Protein AF-X0SUV2-F1 (afdb_monomer_lite)

Foldseek 3Di:
DDQEEEEAWDAAQDDQQPDGHHPTDYDDLPDHQYEYHNAQAWDDSHPSYTYQHDQDDPDQRHDPWHWDWDWDDDPSDTDTDTHTPPDAEEHEDEDELVCLVVDDDDPDPHQYEYEYEEAPVSVVVLCPDPSVVVCVVVPHHYHYDYDDPPPPPDPPPPPPCPPVNVVVVVQVPDPDPVSVVVVVVVPPD

Organism: NCBI:txid412755

InterPro domains:
  IPR029052 Metallo-dependent phosphatase-like [G3DSA:3.60.21.10] (1-87)
  IPR029052 Metallo-dependent phosphatase-like [SSF56300] (30-103)

Sequence (189 aa):
ESDIIFAHQEFKGCKMGAIISEDGDEWDIDDPFIISGHIHSKQSPQNNIMYPGSSMQVAYGESNENIILIVDYNDGEIELTEQILNIPRKRIVYIDTDSFDQYEPPTTEDEIKITIKGKYTDFKAIKKTSKYKKLVKLGFKISYKHEKLDITTDKKKAEVKDFTNVLESLVKSSSDEFLNKAYDKLLNK

Secondary structure (DSSP, 8-state):
--SEEEE--PBTT-EETTEE-SSSBP--TTSPEEEE-S--S-EEEETTEEE---SS--STTS-S--EEEEEEEETTEEEEEEEE-----EEEEEEEGGGTTT-----SSSEEEEEEEE-HHHHHHHTTSHHHHHHHHTT-EEEEEEPPP---S---------HHHHHHHHHHT---HHHHHHHHHHH--

Structure (mmCIF, N/CA/C/O backbone):
data_AF-X0SUV2-F1
#
_entry.id   AF-X0SUV2-F1
#
loop_
_atom_site.group_PDB
_atom_site.id
_atom_site.type_symbol
_atom_site.label_atom_id
_atom_site.label_alt_id
_atom_site.label_comp_id
_atom_site.label_asym_id
_atom_site.label_entity_id
_atom_site.label_seq_id
_atom_site.pdbx_PDB_ins_code
_atom_site.Cartn_x
_atom_site.Cartn_y
_atom_site.Cartn_z
_atom_site.occupancy
_atom_site.B_iso_or_equiv
_atom_site.auth_seq_id
_atom_site.auth_comp_id
_atom_site.auth_asym_id
_atom_site.auth_atom_id
_atom_site.pdbx_PDB_model_num
ATOM 1 N N . GLU A 1 1 ? 16.289 -6.982 -30.255 1.00 79.56 1 GLU A N 1
ATOM 2 C CA . GLU A 1 1 ? 16.012 -7.194 -28.822 1.00 79.56 1 GLU A CA 1
ATOM 3 C C . GLU A 1 1 ? 15.232 -5.992 -28.310 1.00 79.56 1 GLU A C 1
ATOM 5 O O . GLU A 1 1 ? 15.110 -5.021 -29.054 1.00 79.56 1 GLU A O 1
ATOM 10 N N . SER A 1 2 ? 14.622 -6.090 -27.134 1.00 86.88 2 SER A N 1
ATOM 11 C CA . SER A 1 2 ? 13.892 -4.985 -26.506 1.00 86.88 2 SER A CA 1
ATOM 12 C C . SER A 1 2 ? 14.694 -4.491 -25.311 1.00 86.88 2 SER A C 1
ATOM 14 O O . SER A 1 2 ? 15.161 -5.322 -24.543 1.00 86.88 2 SER A O 1
ATOM 16 N N . ASP A 1 3 ? 14.814 -3.176 -25.136 1.00 89.75 3 ASP A N 1
ATOM 17 C CA . ASP A 1 3 ? 15.555 -2.600 -24.002 1.00 89.75 3 ASP A CA 1
ATOM 18 C C . ASP A 1 3 ? 14.663 -2.413 -22.762 1.00 89.75 3 ASP A C 1
ATOM 20 O O . ASP A 1 3 ? 15.117 -2.553 -21.628 1.00 89.75 3 ASP A O 1
ATOM 24 N N . ILE A 1 4 ? 13.370 -2.134 -22.983 1.00 94.38 4 ILE A N 1
ATOM 25 C CA . ILE A 1 4 ? 12.345 -1.986 -21.940 1.00 94.38 4 ILE A CA 1
ATOM 26 C C . ILE A 1 4 ? 11.072 -2.721 -22.351 1.00 94.38 4 ILE A C 1
ATOM 28 O O . ILE A 1 4 ? 10.650 -2.661 -23.509 1.00 94.38 4 ILE A O 1
ATOM 32 N N . ILE A 1 5 ? 10.414 -3.349 -21.379 1.00 96.38 5 ILE A N 1
ATOM 33 C CA . ILE A 1 5 ? 9.090 -3.950 -21.523 1.00 96.38 5 ILE A CA 1
ATOM 34 C C . ILE A 1 5 ? 8.092 -3.231 -20.612 1.00 96.38 5 ILE A C 1
ATOM 36 O O . ILE A 1 5 ? 8.371 -2.943 -19.451 1.00 96.38 5 ILE A O 1
ATOM 40 N N . PHE A 1 6 ? 6.896 -2.968 -21.138 1.00 97.50 6 PHE A N 1
ATOM 41 C CA . PHE A 1 6 ? 5.759 -2.490 -20.355 1.00 97.50 6 PHE A CA 1
ATOM 42 C C . PHE A 1 6 ? 4.735 -3.609 -20.225 1.00 97.50 6 PHE A C 1
ATOM 44 O O . PHE A 1 6 ? 4.310 -4.184 -21.228 1.00 97.50 6 PHE A O 1
ATOM 51 N N . ALA A 1 7 ? 4.331 -3.909 -18.995 1.00 97.44 7 ALA A N 1
ATOM 52 C CA . ALA A 1 7 ? 3.445 -5.028 -18.705 1.00 97.44 7 ALA A CA 1
ATOM 53 C C . ALA A 1 7 ? 2.369 -4.672 -17.675 1.00 97.44 7 ALA A C 1
ATOM 55 O O . ALA A 1 7 ? 2.338 -3.589 -17.091 1.00 97.44 7 ALA A O 1
ATOM 56 N N . HIS A 1 8 ? 1.455 -5.609 -17.460 1.00 97.75 8 HIS A N 1
ATOM 57 C CA . HIS A 1 8 ? 0.474 -5.558 -16.385 1.00 97.75 8 HIS A CA 1
ATOM 58 C C . HIS A 1 8 ? 0.359 -6.962 -15.800 1.00 97.75 8 HIS A C 1
ATOM 60 O O . HIS A 1 8 ? -0.577 -7.687 -16.118 1.00 97.75 8 HIS A O 1
ATOM 66 N N . GLN A 1 9 ? 1.365 -7.358 -15.025 1.00 96.88 9 GLN A N 1
ATOM 67 C CA . GLN A 1 9 ? 1.469 -8.699 -14.450 1.00 96.88 9 GLN A CA 1
ATOM 68 C C . GLN A 1 9 ? 1.912 -8.654 -12.994 1.00 96.88 9 GLN A C 1
ATOM 70 O O . GLN A 1 9 ? 2.514 -7.675 -12.550 1.00 96.88 9 GLN A O 1
ATOM 75 N N . GLU A 1 10 ? 1.598 -9.730 -12.280 1.00 97.50 10 GLU A N 1
ATOM 76 C CA . GLU A 1 10 ? 2.131 -10.047 -10.961 1.00 97.50 10 GLU A CA 1
ATOM 77 C C . GLU A 1 10 ? 3.447 -10.817 -11.126 1.00 97.50 10 GLU A C 1
ATOM 79 O O . GLU A 1 10 ? 3.457 -11.923 -11.652 1.00 97.50 10 GLU A O 1
ATOM 84 N N . PHE A 1 11 ? 4.550 -10.244 -10.649 1.00 98.06 11 PHE A N 1
ATOM 85 C CA . PHE A 1 11 ? 5.862 -10.900 -10.620 1.00 98.06 11 PHE A CA 1
ATOM 86 C C . PHE A 1 11 ? 6.134 -11.493 -9.241 1.00 98.06 11 PHE A C 1
ATOM 88 O O . PHE A 1 11 ? 5.790 -10.892 -8.212 1.00 98.06 11 PHE A O 1
ATOM 95 N N . LYS A 1 12 ? 6.804 -12.645 -9.216 1.00 97.88 12 LYS A N 1
ATOM 96 C CA . LYS A 1 12 ? 7.210 -13.316 -7.980 1.00 97.88 12 LYS A CA 1
ATOM 97 C C . LYS A 1 12 ? 7.999 -12.373 -7.069 1.00 97.88 12 LYS A C 1
ATOM 99 O O . LYS A 1 12 ? 8.820 -11.574 -7.514 1.00 97.88 12 LYS A O 1
ATOM 104 N N . GLY A 1 13 ? 7.735 -12.439 -5.768 1.00 96.62 13 GLY A N 1
ATOM 105 C CA . GLY A 1 13 ? 8.372 -11.591 -4.759 1.00 96.62 13 GLY A CA 1
ATOM 106 C C . GLY A 1 13 ? 7.771 -10.187 -4.622 1.00 96.62 13 GLY A C 1
ATOM 107 O O . GLY A 1 13 ? 8.130 -9.469 -3.684 1.00 96.62 13 GLY A O 1
ATOM 108 N N . CYS A 1 14 ? 6.833 -9.781 -5.488 1.00 96.50 14 CYS A N 1
ATOM 109 C CA . CYS A 1 14 ? 6.123 -8.515 -5.309 1.00 96.50 14 CYS A CA 1
ATOM 110 C C . CYS A 1 14 ? 5.228 -8.541 -4.053 1.00 96.50 14 CYS A C 1
ATOM 112 O O . CYS A 1 14 ? 4.698 -9.574 -3.645 1.00 96.50 14 CYS A O 1
ATOM 114 N N . LYS A 1 15 ? 5.064 -7.390 -3.398 1.00 94.12 15 LYS A N 1
ATOM 115 C CA . LYS A 1 15 ? 4.220 -7.214 -2.211 1.00 94.12 15 LYS A CA 1
ATOM 116 C C . LYS A 1 15 ? 2.828 -6.740 -2.607 1.00 94.12 15 LYS A C 1
ATOM 118 O O . LYS A 1 15 ? 2.662 -5.619 -3.091 1.00 94.12 15 LYS A O 1
ATOM 123 N N . MET A 1 16 ? 1.822 -7.541 -2.273 1.00 90.06 16 MET A N 1
ATOM 124 C CA . MET A 1 16 ? 0.396 -7.244 -2.422 1.00 90.06 16 MET A CA 1
ATOM 125 C C . MET A 1 16 ? -0.212 -6.894 -1.059 1.00 90.06 16 MET A C 1
ATOM 127 O O . MET A 1 16 ? -0.999 -7.632 -0.464 1.00 90.06 16 MET A O 1
ATOM 131 N N . GLY A 1 17 ? 0.222 -5.763 -0.502 1.00 85.12 17 GLY A N 1
ATOM 132 C CA . GLY A 1 17 ? -0.112 -5.380 0.869 1.00 85.12 17 GLY A CA 1
ATOM 133 C C . GLY A 1 17 ? 0.706 -6.175 1.888 1.00 85.12 17 GLY A C 1
ATOM 134 O O . GLY A 1 17 ? 1.913 -5.978 1.992 1.00 85.12 17 GLY A O 1
ATOM 135 N N . ALA A 1 18 ? 0.054 -7.041 2.670 1.00 84.62 18 ALA A N 1
ATOM 136 C CA . ALA A 1 18 ? 0.713 -7.841 3.713 1.00 84.62 18 ALA A CA 1
ATOM 137 C C . ALA A 1 18 ? 1.252 -9.196 3.216 1.00 84.62 18 ALA A C 1
ATOM 139 O O . ALA A 1 18 ? 1.895 -9.907 3.986 1.00 84.62 18 ALA A O 1
ATOM 140 N N . ILE A 1 19 ? 0.961 -9.557 1.966 1.00 90.88 19 ILE A N 1
ATOM 141 C CA . ILE A 1 19 ? 1.332 -10.833 1.347 1.00 90.88 19 ILE A CA 1
ATOM 142 C C . ILE A 1 19 ? 2.450 -10.576 0.335 1.00 90.88 19 ILE A C 1
ATOM 144 O O . ILE A 1 19 ? 2.441 -9.553 -0.353 1.00 90.88 19 ILE A O 1
ATOM 148 N N . ILE A 1 20 ? 3.408 -11.496 0.266 1.00 95.62 20 ILE A N 1
ATOM 149 C CA . ILE A 1 20 ? 4.426 -11.549 -0.786 1.00 95.62 20 ILE A CA 1
ATOM 150 C C . ILE A 1 20 ? 3.958 -12.586 -1.807 1.00 95.62 20 ILE A C 1
ATOM 152 O O . ILE A 1 20 ? 3.521 -13.663 -1.412 1.00 95.62 20 ILE A O 1
ATOM 156 N N . SER A 1 21 ? 4.014 -12.244 -3.091 1.00 96.56 21 SER A N 1
ATOM 157 C CA . SER A 1 21 ? 3.696 -13.159 -4.185 1.00 96.56 21 SER A CA 1
ATOM 158 C C . SER A 1 21 ? 4.709 -14.304 -4.233 1.00 96.56 21 SER A C 1
ATOM 160 O O . SER A 1 21 ? 5.906 -14.063 -4.402 1.00 96.56 21 SER A O 1
ATOM 162 N N . GLU A 1 22 ? 4.237 -15.540 -4.082 1.00 96.88 22 GLU A N 1
ATOM 163 C CA . GLU A 1 22 ? 5.047 -16.756 -4.257 1.00 96.88 22 GLU A CA 1
ATOM 164 C C . GLU A 1 22 ? 4.825 -17.408 -5.631 1.00 96.88 22 GLU A C 1
ATOM 166 O O . GLU A 1 22 ? 5.716 -18.105 -6.117 1.00 96.88 22 GLU A O 1
ATOM 171 N N . ASP A 1 23 ? 3.681 -17.117 -6.261 1.00 96.12 23 ASP A N 1
ATOM 172 C CA . ASP A 1 23 ? 3.186 -17.760 -7.486 1.00 96.12 23 ASP A CA 1
ATOM 173 C C . ASP A 1 23 ? 3.210 -16.841 -8.724 1.00 96.12 23 ASP A C 1
ATOM 175 O O . ASP A 1 23 ? 2.762 -17.250 -9.794 1.00 96.12 23 ASP A O 1
ATOM 179 N N . GLY A 1 24 ? 3.684 -15.596 -8.587 1.00 96.12 24 GLY A N 1
ATOM 180 C CA . GLY A 1 24 ? 3.796 -14.655 -9.704 1.00 96.12 24 GLY A CA 1
ATOM 181 C C . GLY A 1 24 ? 4.795 -15.110 -10.770 1.00 96.12 24 GLY A C 1
ATOM 182 O O . GLY A 1 24 ? 5.615 -16.002 -10.535 1.00 96.12 24 GLY A O 1
ATOM 183 N N . ASP A 1 25 ? 4.755 -14.454 -11.929 1.00 97.31 25 ASP A N 1
ATOM 184 C CA . ASP A 1 25 ? 5.645 -14.759 -13.048 1.00 97.31 25 ASP A CA 1
ATOM 185 C C . ASP A 1 25 ? 7.117 -14.643 -12.610 1.00 97.31 25 ASP A C 1
ATOM 187 O O . ASP A 1 25 ? 7.507 -13.718 -11.883 1.00 97.31 25 ASP A O 1
ATOM 191 N N . GLU A 1 26 ? 7.940 -15.600 -13.039 1.00 97.31 26 GLU A N 1
ATOM 192 C CA . GLU A 1 26 ? 9.393 -15.541 -12.880 1.00 97.31 26 GLU A CA 1
ATOM 193 C C . GLU A 1 26 ? 9.994 -14.732 -14.035 1.00 97.31 26 GLU A C 1
ATOM 195 O O . GLU A 1 26 ? 9.569 -14.862 -15.183 1.00 97.31 26 GLU A O 1
ATOM 200 N N . TRP A 1 27 ? 10.972 -13.884 -13.724 1.00 97.12 27 TRP A N 1
ATOM 201 C CA . TRP A 1 27 ? 11.633 -13.011 -14.690 1.00 97.12 27 TRP A CA 1
ATOM 202 C C . TRP A 1 27 ? 13.136 -13.061 -14.450 1.00 97.12 27 TRP A C 1
ATOM 204 O O . TRP A 1 27 ? 13.574 -12.854 -13.311 1.00 97.12 27 TRP A O 1
ATOM 214 N N . ASP A 1 28 ? 13.923 -13.364 -15.482 1.00 96.88 28 ASP A N 1
ATOM 215 C CA . ASP A 1 28 ? 15.372 -13.457 -15.323 1.00 96.88 28 ASP A CA 1
ATOM 216 C C . ASP A 1 28 ? 15.947 -12.068 -15.005 1.00 96.88 28 ASP A C 1
ATOM 218 O O . ASP A 1 28 ? 15.413 -11.046 -15.430 1.00 96.88 28 ASP A O 1
ATOM 222 N N . ILE A 1 29 ? 17.019 -12.000 -14.217 1.00 96.19 29 ILE A N 1
ATOM 223 C CA . ILE A 1 29 ? 17.706 -10.737 -13.916 1.00 96.19 29 ILE A CA 1
ATOM 224 C C . ILE A 1 29 ? 18.416 -10.172 -15.151 1.00 96.19 29 ILE A C 1
ATOM 226 O O . ILE A 1 29 ? 18.587 -8.956 -15.244 1.00 96.19 29 ILE A O 1
ATOM 230 N N . ASP A 1 30 ? 18.796 -11.053 -16.079 1.00 95.69 30 ASP A N 1
ATOM 231 C CA . ASP A 1 30 ? 19.476 -10.717 -17.329 1.00 95.69 30 ASP A CA 1
ATOM 232 C C . ASP A 1 30 ? 18.483 -10.395 -18.467 1.00 95.69 30 ASP A C 1
ATOM 234 O O . ASP A 1 30 ? 18.892 -9.927 -19.532 1.00 95.69 30 ASP A O 1
ATOM 238 N N . ASP A 1 31 ? 17.179 -10.604 -18.243 1.00 95.56 31 ASP A N 1
ATOM 239 C CA . ASP A 1 31 ? 16.122 -10.190 -19.168 1.00 95.56 31 ASP A CA 1
ATOM 240 C C . ASP A 1 31 ? 15.938 -8.656 -19.171 1.00 95.56 31 ASP A C 1
ATOM 242 O O . ASP A 1 31 ? 16.306 -7.969 -18.206 1.00 95.56 31 ASP A O 1
ATOM 246 N N . PRO A 1 32 ? 15.318 -8.088 -20.229 1.00 95.06 32 PRO A N 1
ATOM 247 C CA . PRO A 1 32 ? 15.086 -6.651 -20.335 1.00 95.06 32 PRO A CA 1
ATOM 248 C C . PRO A 1 32 ? 14.386 -6.044 -19.117 1.00 95.06 32 PRO A C 1
ATOM 250 O O . PRO A 1 32 ? 13.564 -6.686 -18.455 1.00 95.06 32 PRO A O 1
ATOM 253 N N . PHE A 1 33 ? 14.664 -4.763 -18.864 1.00 96.12 33 PHE A N 1
ATOM 254 C CA . PHE A 1 33 ? 14.032 -4.022 -17.778 1.00 96.12 33 PHE A CA 1
ATOM 255 C C . PHE A 1 33 ? 12.516 -3.946 -17.985 1.00 96.12 33 PHE A C 1
ATOM 257 O O . PHE A 1 33 ? 12.050 -3.581 -19.066 1.00 96.12 33 PHE A O 1
ATOM 264 N N . ILE A 1 34 ? 11.733 -4.253 -16.952 1.00 97.62 34 ILE A N 1
ATOM 265 C CA . ILE A 1 34 ? 10.274 -4.273 -17.036 1.00 97.62 34 ILE A CA 1
ATOM 266 C C . ILE A 1 34 ? 9.632 -3.258 -16.095 1.00 97.62 34 ILE A C 1
ATOM 268 O O . ILE A 1 34 ? 9.916 -3.190 -14.898 1.00 97.62 34 ILE A O 1
ATOM 272 N N . ILE A 1 35 ? 8.710 -2.477 -16.652 1.00 98.12 35 ILE A N 1
ATOM 273 C CA . ILE A 1 35 ? 7.842 -1.564 -15.914 1.00 98.12 35 ILE A CA 1
ATOM 274 C C . ILE A 1 35 ? 6.434 -2.155 -15.946 1.00 98.12 35 ILE A C 1
ATOM 276 O O . ILE A 1 35 ? 5.793 -2.202 -16.998 1.00 98.12 35 ILE A O 1
ATOM 280 N N . SER A 1 36 ? 5.951 -2.632 -14.799 1.00 98.19 36 SER A N 1
ATOM 281 C CA . SER A 1 36 ? 4.679 -3.356 -14.705 1.00 98.19 36 SER A CA 1
ATOM 282 C C . SER A 1 36 ? 3.610 -2.587 -13.925 1.00 98.19 36 SER A C 1
ATOM 284 O O . SER A 1 36 ? 3.895 -1.885 -12.955 1.00 98.19 36 SER A O 1
ATOM 286 N N . GLY A 1 37 ? 2.359 -2.723 -14.368 1.00 95.44 37 GLY A N 1
ATOM 287 C CA . GLY A 1 37 ? 1.145 -2.313 -13.656 1.00 95.44 37 GLY A CA 1
ATOM 288 C C . GLY A 1 37 ? 0.678 -3.362 -12.639 1.00 95.44 37 GLY A C 1
ATOM 289 O O . GLY A 1 37 ? 1.489 -4.073 -12.076 1.00 95.44 37 GLY A O 1
ATOM 290 N N . HIS A 1 38 ? -0.630 -3.485 -12.396 1.00 94.50 38 HIS A N 1
ATOM 291 C CA . HIS A 1 38 ? -1.256 -4.434 -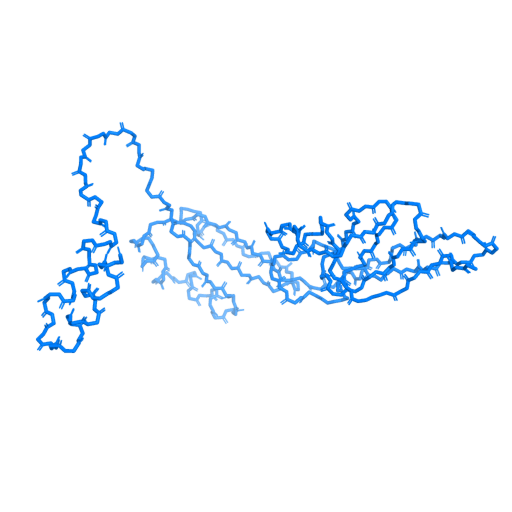11.451 1.00 94.50 38 HIS A CA 1
ATOM 292 C C . HIS A 1 38 ? -1.057 -4.130 -9.955 1.00 94.50 38 HIS A C 1
ATOM 294 O O . HIS A 1 38 ? -2.019 -4.117 -9.187 1.00 94.50 38 HIS A O 1
ATOM 300 N N . ILE A 1 39 ? 0.168 -3.826 -9.532 1.00 93.94 39 ILE A N 1
ATOM 301 C CA . ILE A 1 39 ? 0.501 -3.612 -8.124 1.00 93.94 39 ILE A CA 1
ATOM 302 C C . ILE A 1 39 ? 0.403 -2.130 -7.758 1.00 93.94 39 ILE A C 1
ATOM 304 O O . ILE A 1 39 ? 1.013 -1.271 -8.387 1.00 93.94 39 ILE A O 1
ATOM 308 N N . HIS A 1 40 ? -0.373 -1.813 -6.719 1.00 92.31 40 HIS A N 1
ATOM 309 C CA . HIS A 1 40 ? -0.723 -0.425 -6.383 1.00 92.31 40 HIS A CA 1
ATOM 310 C C . HIS A 1 40 ? 0.309 0.309 -5.518 1.00 92.31 40 HIS A C 1
ATOM 312 O O . HIS A 1 40 ? 0.267 1.536 -5.430 1.00 92.31 40 HIS A O 1
ATOM 318 N N . SER A 1 41 ? 1.236 -0.417 -4.895 1.00 91.75 41 SER A N 1
ATOM 319 C CA . SER A 1 41 ? 2.333 0.162 -4.116 1.00 91.75 41 SER A CA 1
ATOM 320 C C . SER A 1 41 ? 3.598 0.227 -4.960 1.00 91.75 41 SER A C 1
ATOM 322 O O . SER A 1 41 ? 3.977 -0.787 -5.550 1.00 91.75 41 SER A O 1
ATOM 324 N N . LYS A 1 42 ? 4.275 1.383 -4.948 1.00 93.88 42 LYS A N 1
ATOM 325 C CA . LYS A 1 42 ? 5.586 1.550 -5.588 1.00 93.88 42 LYS A CA 1
ATOM 326 C C . LYS A 1 42 ? 6.587 0.549 -5.014 1.00 93.88 42 LYS A C 1
ATOM 328 O O . LYS A 1 42 ? 6.773 0.520 -3.794 1.00 93.88 42 LYS A O 1
ATOM 333 N N . GLN A 1 43 ? 7.229 -0.244 -5.868 1.00 95.56 43 GLN A N 1
ATOM 334 C CA . GLN A 1 43 ? 8.232 -1.223 -5.444 1.00 95.56 43 GLN A CA 1
ATOM 335 C C . GLN A 1 43 ? 9.052 -1.792 -6.603 1.00 95.56 43 GLN A C 1
ATOM 337 O O . GLN A 1 43 ? 8.603 -1.804 -7.746 1.00 95.56 43 GLN A O 1
ATOM 342 N N . SER A 1 44 ? 10.196 -2.375 -6.251 1.00 96.56 44 SER A N 1
ATOM 343 C CA . SER A 1 44 ? 11.048 -3.153 -7.150 1.00 96.56 44 SER A CA 1
ATOM 344 C C . SER A 1 44 ? 11.382 -4.482 -6.470 1.00 96.56 44 SER A C 1
ATOM 346 O O . SER A 1 44 ? 12.251 -4.504 -5.597 1.00 96.56 44 SER A O 1
ATOM 348 N N . PRO A 1 45 ? 10.657 -5.579 -6.762 1.00 96.12 45 PRO A N 1
ATOM 349 C CA . PRO A 1 45 ? 10.952 -6.879 -6.152 1.00 96.12 45 PRO A CA 1
ATOM 350 C C . PRO A 1 45 ? 12.291 -7.468 -6.625 1.00 96.12 45 PRO A C 1
ATOM 352 O O . PRO A 1 45 ? 12.881 -8.279 -5.917 1.00 96.12 45 PRO A O 1
ATOM 355 N N . GLN A 1 46 ? 12.778 -7.024 -7.786 1.00 96.75 46 GLN A N 1
ATOM 356 C CA . GLN A 1 46 ? 14.044 -7.396 -8.413 1.00 96.75 46 GLN A CA 1
ATOM 357 C C . GLN A 1 46 ? 14.632 -6.165 -9.126 1.00 96.75 46 GLN A C 1
ATOM 359 O O . GLN A 1 46 ? 13.888 -5.240 -9.449 1.00 96.75 46 GLN A O 1
ATOM 364 N N . ASN A 1 47 ? 15.948 -6.129 -9.375 1.00 95.81 47 ASN A N 1
ATOM 365 C CA . ASN A 1 47 ? 16.613 -4.935 -9.924 1.00 95.81 47 ASN A CA 1
ATOM 366 C C . ASN A 1 47 ? 16.108 -4.528 -11.313 1.00 95.81 47 ASN A C 1
ATOM 368 O O . ASN A 1 47 ? 16.117 -3.340 -11.617 1.00 95.81 47 ASN A O 1
ATOM 372 N N . ASN A 1 48 ? 15.676 -5.483 -12.141 1.00 96.69 48 ASN A N 1
ATOM 373 C CA . ASN A 1 48 ? 15.155 -5.209 -13.479 1.00 96.69 48 ASN A CA 1
ATOM 374 C C . ASN A 1 48 ? 13.616 -5.159 -13.542 1.00 96.69 48 ASN A C 1
ATOM 376 O O . ASN A 1 48 ? 13.064 -5.189 -14.635 1.00 96.69 48 ASN A O 1
ATOM 380 N N . ILE A 1 49 ? 12.920 -5.064 -12.399 1.00 97.81 49 ILE A N 1
ATOM 381 C CA . ILE A 1 49 ? 11.451 -4.992 -12.316 1.00 97.81 49 ILE A CA 1
ATOM 382 C C . ILE A 1 49 ? 11.040 -3.762 -11.504 1.00 97.81 49 ILE A C 1
ATOM 384 O O . ILE A 1 49 ? 11.393 -3.636 -10.330 1.00 97.81 49 ILE A O 1
ATOM 388 N N . MET A 1 50 ? 10.220 -2.887 -12.083 1.00 97.62 50 MET A N 1
ATOM 389 C CA . MET A 1 50 ? 9.688 -1.701 -11.413 1.00 97.62 50 MET A CA 1
ATOM 390 C C . MET A 1 50 ? 8.166 -1.632 -11.501 1.00 97.62 50 MET A C 1
ATOM 392 O O . MET A 1 50 ? 7.575 -1.681 -12.577 1.00 97.62 50 MET A O 1
ATOM 396 N N . TYR A 1 51 ? 7.533 -1.433 -10.349 1.00 97.31 51 TYR A N 1
ATOM 397 C CA . TYR A 1 51 ? 6.134 -1.050 -10.243 1.00 97.31 51 TYR A CA 1
ATOM 398 C C . TYR A 1 51 ? 6.062 0.411 -9.796 1.00 97.31 51 TYR A C 1
ATOM 400 O O . TYR A 1 51 ? 6.452 0.713 -8.663 1.00 97.31 51 TYR A O 1
ATOM 408 N N . PRO A 1 52 ? 5.527 1.330 -10.621 1.00 96.38 52 PRO A N 1
ATOM 409 C CA . PRO A 1 52 ? 5.330 2.719 -10.210 1.00 96.38 52 PRO A CA 1
ATOM 410 C C . PRO A 1 52 ? 4.225 2.863 -9.151 1.00 96.38 52 PRO A C 1
ATOM 412 O O . PRO A 1 52 ? 4.160 3.871 -8.449 1.00 96.38 52 PRO A O 1
ATOM 415 N N . GLY A 1 53 ? 3.376 1.843 -8.996 1.00 94.31 53 GLY A N 1
ATOM 416 C CA . GLY A 1 53 ? 2.202 1.896 -8.139 1.00 94.31 53 GLY A CA 1
ATOM 417 C C . GLY A 1 53 ? 1.013 2.578 -8.816 1.00 94.31 53 GLY A C 1
ATOM 418 O O . GLY A 1 53 ? 1.023 2.890 -10.006 1.00 94.31 53 GLY A O 1
ATOM 419 N N . SER A 1 54 ? -0.041 2.803 -8.037 1.00 91.06 54 SER A N 1
ATOM 420 C CA . SER A 1 54 ? -1.223 3.535 -8.491 1.00 91.06 54 SER A CA 1
ATOM 421 C C . SER A 1 54 ? -0.986 5.048 -8.430 1.00 91.06 54 SER A C 1
ATOM 423 O O . SER A 1 54 ? -0.321 5.546 -7.520 1.00 91.06 54 SER A O 1
ATOM 425 N N . SER A 1 55 ? -1.601 5.802 -9.343 1.00 89.38 55 SER A N 1
ATOM 426 C CA . SER A 1 55 ? -1.634 7.273 -9.308 1.00 89.38 55 SER A CA 1
ATOM 427 C C . SER A 1 55 ? -2.658 7.836 -8.311 1.00 89.38 55 SER A C 1
ATOM 429 O O . SER A 1 55 ? -2.692 9.038 -8.058 1.00 89.38 55 SER A O 1
ATOM 431 N N . MET A 1 56 ? -3.486 6.971 -7.719 1.00 85.25 56 MET A N 1
ATOM 432 C CA . MET A 1 56 ? -4.469 7.309 -6.692 1.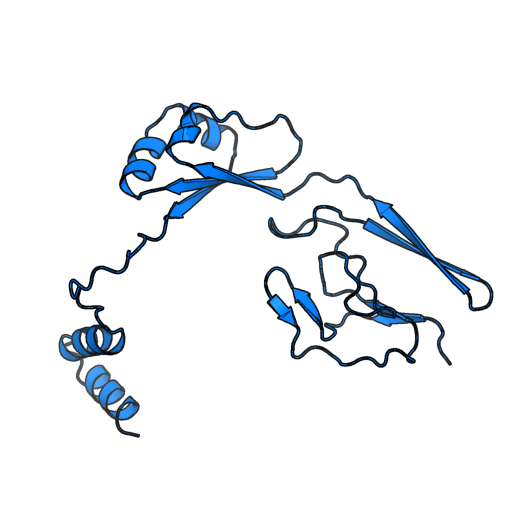00 85.25 56 MET A CA 1
ATOM 433 C C . MET A 1 56 ? -4.428 6.285 -5.561 1.00 85.25 56 MET A C 1
ATOM 435 O O . MET A 1 56 ? -4.268 5.090 -5.805 1.00 85.25 56 MET A O 1
ATOM 439 N N . GLN A 1 57 ? -4.658 6.730 -4.327 1.00 83.81 57 GLN A N 1
ATOM 440 C CA . GLN A 1 57 ? -4.781 5.804 -3.212 1.00 83.81 57 GLN A CA 1
ATOM 441 C C . GLN A 1 57 ? -6.164 5.134 -3.192 1.00 83.81 57 GLN A C 1
ATOM 443 O O . GLN A 1 57 ? -7.178 5.797 -2.942 1.00 83.81 57 GLN A O 1
ATOM 448 N N . VAL A 1 58 ? -6.227 3.817 -3.407 1.00 79.19 58 VAL A N 1
ATOM 449 C CA . VAL A 1 58 ? -7.501 3.075 -3.377 1.00 79.19 58 VAL A CA 1
ATOM 450 C C . VAL A 1 58 ? -7.777 2.452 -2.010 1.00 79.19 58 VAL A C 1
ATOM 452 O O . VAL A 1 58 ? -8.941 2.338 -1.615 1.00 79.19 58 VAL A O 1
ATOM 455 N N . ALA A 1 59 ? -6.737 2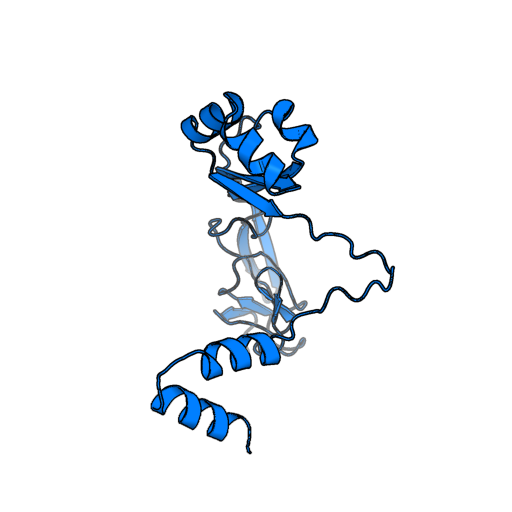.143 -1.228 1.00 84.19 59 ALA A N 1
ATOM 456 C CA . ALA A 1 59 ? -6.871 1.511 0.083 1.00 84.19 59 ALA A CA 1
ATOM 457 C C . ALA A 1 59 ? -6.023 2.164 1.191 1.00 84.19 59 ALA A C 1
ATOM 459 O O . ALA A 1 59 ? -4.980 2.769 0.971 1.00 84.19 59 ALA A O 1
ATOM 460 N N . TYR A 1 60 ? -6.464 1.985 2.439 1.00 82.56 60 TYR A N 1
ATOM 461 C CA . TYR A 1 60 ? -5.812 2.511 3.648 1.00 82.56 60 TYR A CA 1
ATOM 462 C C . TYR A 1 60 ? -4.453 1.863 3.992 1.00 82.56 60 TYR A C 1
ATOM 464 O O . TYR A 1 60 ? -3.814 2.284 4.953 1.00 82.56 60 TYR A O 1
ATOM 472 N N . GLY A 1 61 ? -4.057 0.804 3.280 1.00 75.56 61 GLY A N 1
ATOM 473 C CA . GLY A 1 61 ? -2.832 0.029 3.528 1.00 75.56 61 GLY A CA 1
ATOM 474 C C . GLY A 1 61 ? -1.783 0.149 2.421 1.00 75.56 61 GLY A C 1
ATOM 475 O O . GLY A 1 61 ? -0.904 -0.701 2.339 1.00 75.56 61 GLY A O 1
ATOM 476 N N . GLU A 1 62 ? -1.916 1.143 1.547 1.00 78.31 62 GLU A N 1
ATOM 477 C CA . GLU A 1 62 ? -0.990 1.389 0.434 1.00 78.31 62 GLU A CA 1
ATOM 478 C C . GLU A 1 62 ? 0.235 2.199 0.868 1.00 78.31 62 GLU A C 1
ATOM 480 O O . GLU A 1 62 ? 0.310 2.673 2.005 1.00 78.31 62 GLU A O 1
ATOM 485 N N . SER A 1 63 ? 1.210 2.342 -0.035 1.00 75.69 63 SER A N 1
ATOM 486 C CA . SER A 1 63 ? 2.424 3.120 0.210 1.00 75.69 63 SER A CA 1
ATOM 487 C C . SER A 1 63 ? 2.121 4.564 0.614 1.00 75.69 63 SER A C 1
ATOM 489 O O . SER A 1 63 ? 1.167 5.195 0.157 1.00 75.69 63 SER A O 1
ATOM 491 N N . ASN A 1 64 ? 3.013 5.129 1.429 1.00 78.56 64 ASN A N 1
ATOM 492 C CA . ASN A 1 64 ? 2.930 6.523 1.869 1.00 78.56 64 ASN A CA 1
ATOM 493 C C . ASN A 1 64 ? 3.141 7.530 0.732 1.00 78.56 64 ASN A C 1
ATOM 495 O O . ASN A 1 64 ? 2.989 8.724 0.957 1.00 78.56 64 ASN A O 1
ATOM 499 N N . GLU A 1 65 ? 3.459 7.070 -0.481 1.00 87.94 65 GLU A N 1
ATOM 500 C CA . GLU A 1 65 ? 3.784 7.849 -1.681 1.00 87.94 65 GLU A CA 1
ATOM 501 C C . GLU A 1 65 ? 3.107 7.230 -2.905 1.00 87.94 65 GLU A C 1
ATOM 503 O O . GLU A 1 65 ? 3.151 6.013 -3.085 1.00 87.94 65 GLU A O 1
ATOM 508 N N . ASN A 1 66 ? 2.441 8.074 -3.694 1.00 92.06 66 ASN A N 1
ATOM 509 C CA . ASN A 1 66 ? 2.008 7.776 -5.056 1.00 92.06 66 ASN A CA 1
ATOM 510 C C . ASN A 1 66 ? 2.880 8.626 -5.981 1.00 92.06 66 ASN A C 1
ATOM 512 O O . ASN A 1 66 ? 3.083 9.817 -5.708 1.00 92.06 66 ASN A O 1
ATOM 516 N N . ILE A 1 67 ? 3.390 8.017 -7.045 1.00 94.25 67 ILE A N 1
ATOM 517 C CA . ILE A 1 67 ? 4.282 8.678 -7.994 1.00 94.25 67 ILE A CA 1
ATOM 518 C C . ILE A 1 67 ? 3.737 8.569 -9.415 1.00 94.25 67 ILE A C 1
ATOM 520 O O . ILE A 1 67 ? 2.926 7.698 -9.726 1.00 94.25 67 ILE A O 1
ATOM 524 N N . ILE A 1 68 ? 4.232 9.442 -10.281 1.00 95.31 68 ILE A N 1
ATOM 525 C CA . ILE A 1 68 ? 4.349 9.170 -11.709 1.00 95.31 68 ILE A CA 1
ATOM 526 C C . ILE A 1 68 ? 5.818 8.845 -11.960 1.00 95.31 68 ILE A C 1
ATOM 528 O O . ILE A 1 68 ? 6.695 9.607 -11.553 1.00 95.31 68 ILE A O 1
ATOM 532 N N . LEU A 1 69 ? 6.076 7.714 -12.609 1.00 96.44 69 LEU A N 1
ATOM 533 C CA . LEU A 1 69 ? 7.409 7.372 -13.085 1.00 96.44 69 LEU A CA 1
ATOM 534 C C . LEU A 1 69 ? 7.600 7.988 -14.471 1.00 96.44 69 LEU A C 1
ATOM 536 O O . LEU A 1 69 ? 6.838 7.693 -15.391 1.00 96.44 69 LEU A O 1
ATOM 540 N N . ILE A 1 70 ? 8.593 8.857 -14.593 1.00 96.88 70 ILE A N 1
ATOM 541 C CA . ILE A 1 70 ? 9.060 9.424 -15.853 1.00 96.88 70 ILE A CA 1
ATOM 542 C C . ILE A 1 70 ? 10.225 8.551 -16.311 1.00 96.88 70 ILE A C 1
ATOM 544 O O . ILE A 1 70 ? 11.140 8.280 -15.534 1.00 96.88 70 ILE A O 1
ATOM 548 N N . VAL A 1 71 ? 10.137 8.070 -17.547 1.00 96.06 71 VAL A N 1
ATOM 549 C CA . VAL A 1 71 ? 11.121 7.174 -18.153 1.00 96.06 71 VAL A CA 1
ATOM 550 C C . VAL A 1 71 ? 11.735 7.914 -19.324 1.00 96.06 71 VAL A C 1
ATOM 552 O O . VAL A 1 71 ? 11.062 8.131 -20.333 1.00 96.06 71 VAL A O 1
ATOM 555 N N . ASP A 1 72 ? 12.996 8.290 -19.176 1.00 95.81 72 ASP A N 1
ATOM 556 C CA . ASP A 1 72 ? 13.788 8.882 -20.240 1.00 95.81 72 ASP A CA 1
ATOM 557 C C . ASP A 1 72 ? 14.666 7.784 -20.845 1.00 95.81 72 ASP A C 1
ATOM 559 O O . ASP A 1 72 ? 15.420 7.112 -20.145 1.00 95.81 72 ASP A O 1
ATOM 563 N N . TYR A 1 73 ? 14.527 7.563 -22.151 1.00 92.25 73 TYR A N 1
ATOM 564 C CA . TYR A 1 73 ? 15.290 6.557 -22.887 1.00 92.25 73 TYR A CA 1
ATOM 565 C C . TYR A 1 73 ? 16.117 7.244 -23.968 1.00 92.25 73 TYR A C 1
ATOM 567 O O . TYR A 1 73 ? 15.555 7.866 -24.873 1.00 92.25 73 TYR A O 1
ATOM 575 N N . ASN A 1 74 ? 17.441 7.121 -23.875 1.00 91.50 74 ASN A N 1
ATOM 576 C CA . ASN A 1 74 ? 18.388 7.730 -24.804 1.00 91.50 74 ASN A CA 1
ATOM 577 C C . ASN A 1 74 ? 19.487 6.720 -25.152 1.00 91.50 74 ASN A C 1
ATOM 579 O O . ASN A 1 74 ? 20.231 6.300 -24.275 1.00 91.50 74 ASN A O 1
ATOM 583 N N . ASP A 1 75 ? 19.588 6.335 -26.428 1.00 86.94 75 ASP A N 1
ATOM 584 C CA . ASP A 1 75 ? 20.650 5.467 -26.965 1.00 86.94 75 ASP A CA 1
ATOM 585 C C . ASP A 1 75 ? 20.935 4.188 -26.142 1.00 86.94 75 ASP A C 1
ATOM 587 O O . ASP A 1 75 ? 22.082 3.782 -25.967 1.00 86.94 75 ASP A O 1
ATOM 591 N N . GLY A 1 76 ? 19.880 3.528 -25.653 1.00 85.00 76 GLY A N 1
ATOM 592 C CA . GLY A 1 76 ? 19.982 2.296 -24.859 1.00 85.00 76 GLY A CA 1
ATOM 593 C C . GLY A 1 76 ? 20.143 2.519 -23.352 1.00 85.00 76 GLY A C 1
ATOM 594 O O . GLY A 1 76 ? 20.060 1.561 -22.585 1.00 85.00 76 GLY A O 1
ATOM 595 N N . GLU A 1 77 ? 20.316 3.762 -22.904 1.00 89.75 77 GLU A N 1
ATOM 596 C CA . GLU A 1 77 ? 20.322 4.121 -21.489 1.00 89.75 77 GLU A CA 1
ATOM 597 C C . GLU A 1 77 ? 18.913 4.497 -21.016 1.00 89.75 77 GLU A C 1
ATOM 599 O O . GLU A 1 77 ? 18.167 5.201 -21.703 1.00 89.75 77 GLU A O 1
ATOM 604 N N . ILE A 1 78 ? 18.555 4.012 -19.825 1.00 91.69 78 ILE A N 1
ATOM 605 C CA . ILE A 1 78 ? 17.255 4.232 -19.188 1.00 91.69 78 ILE A CA 1
ATOM 606 C C . ILE A 1 78 ? 17.482 5.059 -17.929 1.00 91.69 78 ILE A C 1
ATOM 608 O O . ILE A 1 78 ? 18.118 4.595 -16.981 1.00 91.69 78 ILE A O 1
ATOM 612 N N . GLU A 1 79 ? 16.913 6.256 -17.892 1.00 94.69 79 GLU A N 1
ATOM 613 C CA . GLU A 1 79 ? 16.867 7.097 -16.704 1.00 94.69 79 GLU A CA 1
ATOM 614 C C . GLU A 1 79 ? 15.439 7.124 -16.148 1.00 94.69 79 GLU A C 1
ATOM 616 O O . GLU A 1 79 ? 14.455 7.310 -16.868 1.00 94.69 79 GLU A O 1
ATOM 621 N N . LEU A 1 80 ? 15.321 6.889 -14.841 1.00 95.25 80 LEU A N 1
ATOM 622 C CA . LEU A 1 80 ? 14.046 6.819 -14.137 1.00 95.25 80 LEU A CA 1
ATOM 623 C C . LEU A 1 80 ? 13.942 7.980 -13.154 1.00 95.25 80 LEU A C 1
ATOM 625 O O . LEU A 1 80 ? 14.686 8.039 -12.176 1.00 95.25 80 LEU A O 1
ATOM 629 N N . THR A 1 81 ? 12.970 8.861 -13.376 1.00 97.19 81 THR A N 1
ATOM 630 C CA . THR A 1 81 ? 12.674 9.979 -12.476 1.00 97.19 81 THR A CA 1
ATOM 631 C C . THR A 1 81 ? 11.312 9.785 -11.818 1.00 97.19 81 THR A C 1
ATOM 633 O O . THR A 1 81 ? 10.299 9.562 -12.479 1.00 97.19 81 THR A O 1
ATOM 636 N N . GLU A 1 82 ? 11.260 9.894 -10.492 1.00 95.88 82 GLU A N 1
ATOM 637 C CA . GLU A 1 82 ? 10.011 9.803 -9.736 1.00 95.88 82 GLU A CA 1
ATOM 638 C C . GLU A 1 82 ? 9.422 11.194 -9.473 1.00 95.88 82 GLU A C 1
ATOM 640 O O . GLU A 1 82 ? 10.013 12.012 -8.767 1.00 95.88 82 GLU A O 1
ATOM 645 N N . GLN A 1 83 ? 8.211 11.449 -9.971 1.00 95.75 83 GLN A N 1
ATOM 646 C CA . GLN A 1 83 ? 7.437 12.635 -9.616 1.00 95.75 83 GLN A CA 1
ATOM 647 C C . GLN A 1 83 ? 6.387 12.284 -8.559 1.00 95.75 83 GLN A C 1
ATOM 649 O O . GLN A 1 83 ? 5.382 11.634 -8.848 1.00 95.75 83 GLN A O 1
ATOM 654 N N . ILE A 1 84 ? 6.583 12.759 -7.328 1.00 94.38 84 ILE A N 1
ATOM 655 C CA . ILE A 1 84 ? 5.629 12.564 -6.226 1.00 94.38 84 ILE A CA 1
ATOM 656 C C . ILE A 1 84 ? 4.359 13.388 -6.480 1.00 94.38 84 ILE A C 1
ATOM 658 O O . ILE A 1 84 ? 4.432 14.580 -6.788 1.00 94.38 84 ILE A O 1
ATOM 662 N N . LEU A 1 85 ? 3.190 12.756 -6.324 1.00 91.38 85 LEU A N 1
ATOM 663 C CA . LEU A 1 85 ? 1.889 13.356 -6.645 1.00 91.38 85 LEU A CA 1
ATOM 664 C C . LEU A 1 85 ? 1.271 14.213 -5.530 1.00 91.38 85 LEU A C 1
ATOM 666 O O . LEU A 1 85 ? 0.335 14.957 -5.800 1.00 91.38 85 LEU A O 1
ATOM 670 N N . ASN A 1 86 ? 1.766 14.125 -4.289 1.00 89.44 86 ASN A N 1
ATOM 671 C CA . ASN A 1 86 ? 1.298 14.920 -3.137 1.00 89.44 86 ASN A CA 1
ATOM 672 C C . ASN A 1 86 ? -0.239 14.977 -2.968 1.00 89.44 86 ASN A C 1
ATOM 674 O O . ASN A 1 86 ? -0.795 16.003 -2.589 1.00 89.44 86 ASN A O 1
ATOM 678 N N . ILE A 1 87 ? -0.929 13.865 -3.239 1.00 89.31 87 ILE A N 1
ATOM 679 C CA . ILE A 1 87 ? -2.390 13.761 -3.111 1.00 89.31 87 ILE A CA 1
ATOM 680 C C . ILE A 1 87 ? -2.835 13.471 -1.664 1.00 89.31 87 ILE A C 1
ATOM 682 O O . ILE A 1 87 ? -2.088 12.805 -0.931 1.00 89.31 87 ILE A O 1
ATOM 686 N N . PRO A 1 88 ? -4.059 13.890 -1.266 1.00 89.81 88 PRO A N 1
ATOM 687 C CA . PRO A 1 88 ? -4.663 13.514 0.013 1.00 89.81 88 PRO A CA 1
ATOM 688 C C . PRO A 1 88 ? -4.719 11.999 0.216 1.00 89.81 88 PRO A C 1
ATOM 690 O O . PRO A 1 88 ? -4.948 11.241 -0.732 1.00 89.81 88 PRO A O 1
ATOM 693 N N . ARG A 1 89 ? -4.528 11.546 1.460 1.00 88.69 89 ARG A N 1
ATOM 694 C CA . ARG A 1 89 ? -4.344 10.124 1.780 1.00 88.69 89 ARG A CA 1
ATOM 695 C C . ARG A 1 89 ? -5.447 9.522 2.625 1.00 88.69 89 ARG A C 1
ATOM 697 O O . ARG A 1 89 ? -6.016 10.153 3.500 1.00 88.69 89 ARG A O 1
ATOM 704 N N . LYS A 1 90 ? -5.674 8.229 2.441 1.00 90.69 90 LYS A N 1
ATOM 705 C CA . LYS A 1 90 ? -6.409 7.351 3.346 1.00 90.69 90 LYS A CA 1
ATOM 706 C C . LYS A 1 90 ? -5.454 6.858 4.434 1.00 90.69 90 LYS A C 1
ATOM 708 O O . LYS A 1 90 ? -4.547 6.076 4.154 1.00 90.69 90 LYS A O 1
ATOM 713 N N . ARG A 1 91 ? -5.656 7.284 5.685 1.00 89.31 91 ARG A N 1
ATOM 714 C CA . ARG A 1 91 ? -4.789 6.922 6.828 1.00 89.31 91 ARG A CA 1
ATOM 715 C C . ARG A 1 91 ? -5.550 6.190 7.919 1.00 89.31 91 ARG A C 1
ATOM 717 O O . ARG A 1 91 ? -6.695 6.528 8.212 1.00 89.31 91 ARG A O 1
ATOM 724 N N . ILE A 1 92 ? -4.905 5.210 8.552 1.00 91.56 92 ILE A N 1
ATOM 725 C CA . ILE A 1 92 ? -5.427 4.580 9.770 1.00 91.56 92 ILE A CA 1
ATOM 726 C C . ILE A 1 92 ? -4.662 5.121 10.970 1.00 91.56 92 ILE A C 1
ATOM 728 O O . ILE A 1 92 ? -3.457 4.917 11.079 1.00 91.56 92 ILE A O 1
ATOM 732 N N . VAL A 1 93 ? -5.373 5.761 11.893 1.00 92.31 93 VAL A N 1
ATOM 733 C CA . VAL A 1 93 ? -4.825 6.150 13.193 1.00 92.31 93 VAL A CA 1
ATOM 734 C C . VAL A 1 93 ? -5.243 5.109 14.216 1.00 92.31 93 VAL A C 1
ATOM 736 O O . VAL A 1 93 ? -6.433 4.854 14.396 1.00 92.31 93 VAL A O 1
ATOM 739 N N . TYR A 1 94 ? -4.269 4.494 14.877 1.00 93.00 94 TYR A N 1
ATOM 740 C CA . TYR A 1 94 ? -4.517 3.555 15.964 1.00 93.00 94 TYR A CA 1
ATOM 741 C C . TYR A 1 94 ? -4.420 4.281 17.301 1.00 93.00 94 TYR A C 1
ATOM 743 O O . TYR A 1 94 ? -3.443 4.981 17.541 1.00 93.00 94 TYR A O 1
ATOM 751 N N . ILE A 1 95 ? -5.426 4.103 18.153 1.00 94.06 95 ILE A N 1
ATOM 752 C CA . ILE A 1 95 ? -5.506 4.740 19.469 1.00 94.06 95 ILE A CA 1
ATOM 753 C C . ILE A 1 95 ? -5.948 3.681 20.469 1.00 94.06 95 ILE A C 1
ATOM 755 O O . ILE A 1 95 ? -6.878 2.929 20.180 1.00 94.06 95 ILE A O 1
ATOM 759 N N . ASP A 1 96 ? -5.325 3.632 21.635 1.00 93.50 96 ASP A N 1
ATOM 760 C CA . ASP A 1 96 ? -5.788 2.778 22.725 1.00 93.50 96 ASP A CA 1
ATOM 761 C C . ASP A 1 96 ? -6.971 3.437 23.450 1.00 93.50 96 ASP A C 1
ATOM 763 O O . ASP A 1 96 ? -7.125 4.663 23.442 1.00 93.50 96 ASP A O 1
ATOM 767 N N . THR A 1 97 ? -7.840 2.635 24.068 1.00 92.81 97 THR A N 1
ATOM 768 C CA . THR A 1 97 ? -9.024 3.123 24.799 1.00 92.81 97 THR A CA 1
ATOM 769 C C . THR A 1 97 ? -8.674 4.212 25.805 1.00 92.81 97 THR A C 1
ATOM 771 O O . THR A 1 97 ? -9.393 5.205 25.902 1.00 92.81 97 THR A O 1
ATOM 774 N N . ASP A 1 98 ? -7.536 4.062 26.478 1.00 90.38 98 ASP A N 1
ATOM 775 C CA . ASP A 1 98 ? -7.085 4.938 27.560 1.00 90.38 98 ASP A CA 1
ATOM 776 C C . ASP A 1 98 ? -6.641 6.318 27.050 1.00 90.38 98 ASP A C 1
ATOM 778 O O . ASP A 1 98 ? -6.694 7.309 27.776 1.00 90.38 98 ASP A O 1
ATOM 782 N N . SER A 1 99 ? -6.241 6.412 25.779 1.00 91.88 99 SER A N 1
ATOM 783 C CA . SER A 1 99 ? -5.824 7.666 25.137 1.00 91.88 99 SER A CA 1
ATOM 784 C C . SER A 1 99 ? -6.930 8.316 24.300 1.00 91.88 99 SER A C 1
ATOM 786 O O . SER A 1 99 ? -6.745 9.423 23.790 1.00 91.88 99 SER A O 1
ATOM 788 N N . PHE A 1 100 ? -8.092 7.669 24.152 1.00 93.50 100 PHE A N 1
ATOM 789 C CA . PHE A 1 100 ? -9.174 8.159 23.294 1.00 93.50 100 PHE A CA 1
ATOM 790 C C . PHE A 1 100 ? -9.659 9.559 23.693 1.00 93.50 100 PHE A C 1
ATOM 792 O O . PHE A 1 100 ? -9.879 10.414 22.832 1.00 93.50 100 PHE A O 1
ATOM 799 N N . ASP A 1 101 ? -9.780 9.819 24.994 1.00 90.19 101 ASP A N 1
ATOM 800 C CA . ASP A 1 101 ? -10.267 11.104 25.497 1.00 90.19 101 ASP A CA 1
ATOM 801 C C . ASP A 1 101 ? -9.285 12.254 25.235 1.00 90.19 101 ASP A C 1
ATOM 803 O O . ASP A 1 101 ? -9.718 13.395 25.075 1.00 90.19 101 ASP A O 1
ATOM 807 N N . GLN A 1 102 ? -7.989 11.965 25.087 1.00 91.44 102 GLN A N 1
ATOM 808 C CA . GLN A 1 102 ? -6.943 12.959 24.813 1.00 91.44 102 GLN A CA 1
ATOM 809 C C . GLN A 1 102 ? -6.677 13.162 23.314 1.00 91.44 102 GLN A C 1
ATOM 811 O O . GLN A 1 102 ? -6.103 14.172 22.922 1.00 91.44 102 GLN A O 1
ATOM 816 N N . TYR A 1 103 ? -7.114 12.236 22.459 1.00 92.50 103 TYR A N 1
ATOM 817 C CA . TYR A 1 103 ? -6.823 12.290 21.028 1.00 92.50 103 TYR A CA 1
ATOM 818 C C . TYR A 1 103 ? -7.590 13.395 20.298 1.00 92.50 103 TYR A C 1
ATOM 820 O O . TYR A 1 103 ? -8.815 13.349 20.227 1.00 92.50 103 TYR A O 1
ATOM 828 N N . GLU A 1 104 ? -6.895 14.335 19.670 1.00 91.50 104 GLU A N 1
ATOM 829 C CA . GLU A 1 104 ? -7.507 15.269 18.724 1.00 91.50 104 GLU A CA 1
ATOM 830 C C . GLU A 1 104 ? -7.062 14.915 17.296 1.00 91.50 104 GLU A C 1
ATOM 832 O O . GLU A 1 104 ? -5.861 14.750 17.058 1.00 91.50 104 GLU A O 1
ATOM 837 N N . PRO A 1 105 ? -7.997 14.761 16.338 1.00 89.50 105 PRO A N 1
ATOM 838 C CA . PRO A 1 105 ? -7.632 14.512 14.952 1.00 89.50 105 PRO A CA 1
ATOM 839 C C . PRO A 1 105 ? -6.784 15.658 14.387 1.00 89.50 105 PRO A C 1
ATOM 841 O O . PRO A 1 105 ? -7.091 16.822 14.657 1.00 89.50 105 PRO A O 1
ATOM 844 N N . PRO A 1 106 ? -5.754 15.362 13.578 1.00 88.44 106 PRO A N 1
ATOM 845 C CA . PRO A 1 106 ? -4.983 16.403 12.916 1.00 88.44 106 PRO A CA 1
ATOM 846 C C . PRO A 1 106 ? -5.843 17.142 11.882 1.00 88.44 106 PRO A C 1
ATOM 848 O O . PRO A 1 106 ? -6.728 16.556 11.258 1.00 88.44 106 PRO A O 1
ATOM 851 N N . THR A 1 107 ? -5.539 18.420 11.660 1.00 88.62 107 THR A N 1
ATOM 852 C CA . THR A 1 107 ? -6.106 19.197 10.552 1.00 88.62 107 THR A CA 1
ATOM 853 C C . THR A 1 107 ? -5.347 18.849 9.273 1.00 88.62 107 THR A C 1
ATOM 855 O O . THR A 1 107 ? -4.190 19.231 9.118 1.00 88.62 107 THR A O 1
ATOM 858 N N . THR A 1 108 ? -5.980 18.089 8.383 1.00 90.38 108 THR A N 1
ATOM 859 C CA . THR A 1 108 ? -5.410 17.614 7.112 1.00 90.38 108 THR A CA 1
ATOM 860 C C . THR A 1 108 ? -6.531 17.380 6.095 1.00 90.38 108 THR A C 1
ATOM 862 O O . THR A 1 108 ? -7.697 17.264 6.472 1.00 90.38 108 THR A O 1
ATOM 865 N N . GLU A 1 109 ? -6.174 17.303 4.815 1.00 89.88 109 GLU A N 1
ATOM 866 C CA . GLU A 1 109 ? -7.068 16.888 3.725 1.00 89.88 109 GLU A CA 1
ATOM 867 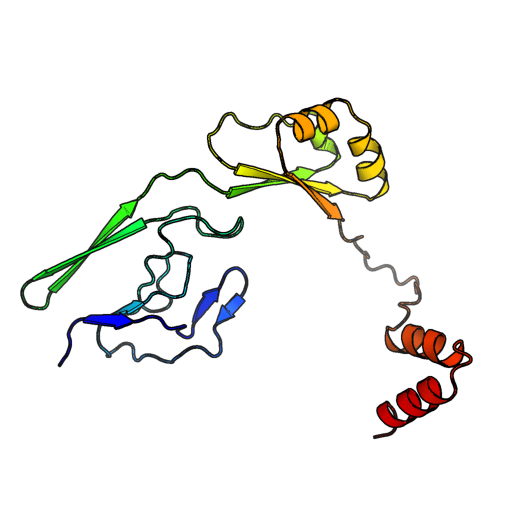C C . GLU A 1 109 ? -7.225 15.356 3.647 1.00 89.88 109 GLU A C 1
ATOM 869 O O . GLU A 1 109 ? -8.046 14.848 2.885 1.00 89.88 109 GLU A O 1
ATOM 874 N N . ASP A 1 110 ? -6.453 14.609 4.445 1.00 91.25 110 ASP A N 1
ATOM 875 C CA . ASP A 1 110 ? -6.487 13.147 4.487 1.00 91.25 110 ASP A CA 1
ATOM 876 C C . ASP A 1 110 ? -7.843 12.585 4.957 1.00 91.25 110 ASP A C 1
ATOM 878 O O . ASP A 1 110 ? -8.450 13.037 5.932 1.00 91.25 110 ASP A O 1
ATOM 882 N N . GLU A 1 111 ? -8.266 11.480 4.344 1.00 91.50 111 GLU A N 1
ATOM 883 C CA . GLU A 1 111 ? -9.363 10.651 4.833 1.00 91.50 111 GLU A CA 1
ATOM 884 C C . GLU A 1 111 ? -8.868 9.758 5.983 1.00 91.50 111 GLU A C 1
ATOM 886 O O . GLU A 1 111 ? -8.238 8.715 5.783 1.00 91.50 111 GLU A O 1
ATOM 891 N N . ILE A 1 112 ? -9.186 10.137 7.220 1.00 92.81 112 ILE A N 1
ATOM 892 C CA . ILE A 1 112 ? -8.732 9.415 8.414 1.00 92.81 112 ILE A CA 1
ATOM 893 C C . ILE A 1 112 ? -9.768 8.384 8.877 1.00 92.81 112 ILE A C 1
ATOM 895 O O . ILE A 1 112 ? -10.934 8.687 9.140 1.00 92.81 112 ILE A O 1
ATOM 899 N N . LYS A 1 113 ? -9.298 7.150 9.067 1.00 93.94 113 LYS A N 1
ATOM 900 C CA . LYS A 1 113 ? -9.992 6.083 9.789 1.00 93.94 113 LYS A CA 1
ATOM 901 C C . LYS A 1 113 ? -9.360 5.903 11.166 1.00 93.94 113 LYS A C 1
ATOM 903 O O . LYS A 1 113 ? -8.177 5.598 11.283 1.00 93.94 113 LYS A O 1
ATOM 908 N N . ILE A 1 114 ? -10.156 6.033 12.218 1.00 95.25 114 ILE A N 1
ATOM 909 C CA . ILE A 1 114 ? -9.719 5.846 13.602 1.00 95.25 114 ILE A CA 1
ATOM 910 C C . ILE A 1 114 ? -9.967 4.391 14.001 1.00 95.25 114 ILE A C 1
ATOM 912 O O . ILE A 1 114 ? -11.086 3.895 13.900 1.00 95.25 114 ILE A O 1
ATOM 916 N N . THR A 1 115 ? -8.940 3.691 14.472 1.00 94.94 115 THR A N 1
ATOM 917 C CA . THR A 1 115 ? -9.055 2.332 15.009 1.00 94.94 115 THR A CA 1
ATOM 918 C C . THR A 1 115 ? -8.743 2.326 16.494 1.00 94.94 115 THR A C 1
ATOM 920 O O . THR A 1 115 ? -7.598 2.523 16.890 1.00 94.94 115 THR A O 1
ATOM 923 N N . ILE A 1 116 ? -9.765 2.056 17.303 1.00 95.25 116 ILE A N 1
ATOM 924 C CA . ILE A 1 116 ? -9.662 2.017 18.760 1.00 95.25 116 ILE A CA 1
ATOM 925 C C . ILE A 1 116 ? -9.290 0.601 19.202 1.00 95.25 116 ILE A C 1
ATOM 927 O O . ILE A 1 116 ? -9.995 -0.356 18.866 1.00 95.25 116 ILE A O 1
ATOM 931 N N . LYS A 1 117 ? -8.192 0.467 19.942 1.00 94.62 117 LYS A N 1
ATOM 932 C CA . LYS A 1 117 ? -7.706 -0.789 20.517 1.00 94.62 117 LYS A CA 1
ATOM 933 C C . LYS A 1 117 ? -8.076 -0.885 21.993 1.00 94.62 117 LYS A C 1
ATOM 935 O O . LYS A 1 117 ? -8.007 0.114 22.694 1.00 94.62 117 LYS A O 1
ATOM 940 N N . GLY A 1 118 ? -8.501 -2.062 22.444 1.00 93.12 118 GLY A N 1
ATOM 941 C CA . GLY A 1 118 ? -8.822 -2.311 23.854 1.00 93.12 118 GLY A CA 1
ATOM 942 C C . GLY A 1 118 ? -9.868 -3.408 24.048 1.00 93.12 118 GLY A C 1
ATOM 943 O O . GLY A 1 118 ? -10.040 -4.275 23.180 1.00 93.12 118 GLY A O 1
ATOM 944 N N . LYS A 1 119 ? -10.580 -3.377 25.184 1.00 91.56 119 LYS A N 1
ATOM 945 C CA . LYS A 1 119 ? -11.570 -4.402 25.554 1.00 91.56 119 LYS A CA 1
ATOM 946 C C . LYS A 1 119 ? -12.976 -4.035 25.086 1.00 91.56 119 LYS A C 1
ATOM 948 O O . LYS A 1 119 ? -13.351 -2.874 24.923 1.00 91.56 119 LYS A O 1
ATOM 953 N N . TYR A 1 120 ? -13.821 -5.054 24.935 1.00 87.38 120 TYR A N 1
ATOM 954 C CA . TYR A 1 120 ? -15.205 -4.876 24.486 1.00 87.38 120 TYR A CA 1
ATOM 955 C C . TYR A 1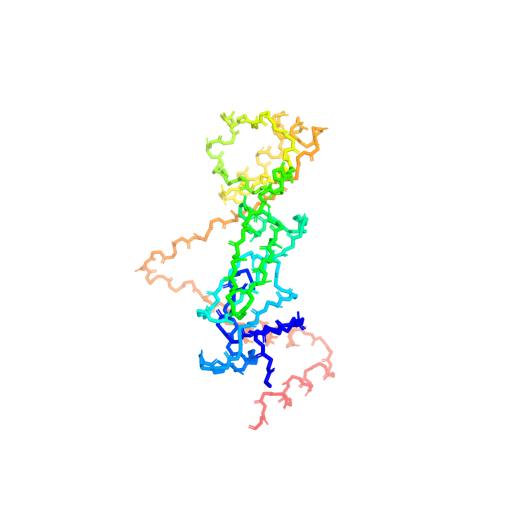 120 ? -16.058 -3.983 25.409 1.00 87.38 120 TYR A C 1
ATOM 957 O O . TYR A 1 120 ? -16.934 -3.249 24.938 1.00 87.38 120 TYR A O 1
ATOM 965 N N . THR A 1 121 ? -15.810 -4.029 26.721 1.00 88.00 121 THR A N 1
ATOM 966 C CA . THR A 1 121 ? -16.467 -3.158 27.710 1.00 88.00 121 THR A CA 1
ATOM 967 C C . THR A 1 121 ? -16.190 -1.686 27.432 1.00 88.00 121 THR A C 1
ATOM 969 O O . THR A 1 121 ? -17.107 -0.862 27.468 1.00 88.00 121 THR A O 1
ATOM 972 N N . ASP A 1 122 ? -14.956 -1.380 27.056 1.00 90.25 122 ASP A N 1
ATOM 973 C CA . ASP A 1 122 ? -14.463 -0.019 26.882 1.00 90.25 122 ASP A CA 1
ATOM 974 C C . ASP A 1 122 ? -15.031 0.573 25.592 1.00 90.25 122 ASP A C 1
ATOM 976 O O . ASP A 1 122 ? -15.485 1.715 25.565 1.00 90.25 122 ASP A O 1
ATOM 980 N N . PHE A 1 123 ? -15.170 -0.242 24.542 1.00 93.19 123 PHE A N 1
ATOM 981 C CA . PHE A 1 123 ? -15.834 0.174 23.304 1.00 93.19 123 PHE A CA 1
ATOM 982 C C . PHE A 1 123 ? -17.282 0.618 23.539 1.00 93.19 123 PHE A C 1
ATOM 984 O O . PHE A 1 123 ? -17.744 1.586 22.928 1.00 93.19 123 PHE A O 1
ATOM 991 N N . LYS A 1 124 ? -18.018 -0.065 24.429 1.00 91.31 124 LYS A N 1
ATOM 992 C CA . LYS A 1 124 ? -19.387 0.336 24.794 1.00 91.31 124 LYS A CA 1
ATOM 993 C C . LYS A 1 124 ? -19.409 1.656 25.559 1.00 91.31 124 LYS A C 1
ATOM 995 O O . LYS A 1 124 ? -20.335 2.440 25.346 1.00 91.31 124 LYS A O 1
ATOM 1000 N N . ALA A 1 125 ? -18.433 1.890 26.435 1.00 92.69 125 ALA A N 1
ATOM 1001 C CA . ALA A 1 125 ? -18.301 3.148 27.161 1.00 92.69 125 ALA A CA 1
ATOM 1002 C C . ALA A 1 125 ? -17.974 4.301 26.199 1.00 92.69 125 ALA A C 1
ATOM 1004 O O . ALA A 1 125 ? -18.711 5.286 26.152 1.00 92.69 125 ALA A O 1
ATOM 1005 N N . ILE A 1 126 ? -16.969 4.121 25.337 1.00 94.62 126 ILE A N 1
ATOM 1006 C CA . ILE A 1 126 ? -16.525 5.114 24.350 1.00 94.62 126 ILE A CA 1
ATOM 1007 C C . ILE A 1 126 ? -17.661 5.537 23.415 1.00 94.62 126 ILE A C 1
ATOM 1009 O O . ILE A 1 126 ? -17.864 6.726 23.201 1.00 94.62 126 ILE A O 1
ATOM 1013 N N . LYS A 1 127 ? -18.475 4.602 22.907 1.00 94.19 127 LYS A N 1
ATOM 1014 C CA . LYS A 1 127 ? -19.611 4.931 22.019 1.00 94.19 127 LYS A CA 1
ATOM 1015 C C . LYS A 1 127 ? -20.615 5.918 22.626 1.00 94.19 127 LYS A C 1
ATOM 1017 O O . LYS A 1 127 ? -21.352 6.579 21.893 1.00 94.19 127 LYS A O 1
ATOM 1022 N N . LYS A 1 128 ? -20.692 5.997 23.957 1.00 94.19 128 LYS A N 1
ATOM 1023 C CA . LYS A 1 128 ? -21.624 6.883 24.664 1.00 94.19 128 LYS A CA 1
ATOM 1024 C C . LYS A 1 128 ? -21.062 8.291 24.867 1.00 94.19 128 LYS A C 1
ATOM 1026 O O . LYS A 1 128 ? -21.857 9.197 25.128 1.00 94.19 128 LYS A O 1
ATOM 1031 N N . THR A 1 129 ? -19.750 8.489 24.725 1.00 94.94 129 THR A N 1
ATOM 1032 C CA . THR A 1 129 ? -19.102 9.779 24.988 1.00 94.94 129 THR A CA 1
ATOM 1033 C C . THR A 1 129 ? -19.499 10.833 23.953 1.00 94.94 129 THR A C 1
ATOM 1035 O O . THR A 1 129 ? -19.831 10.538 22.799 1.00 94.94 129 THR A O 1
ATOM 1038 N N . SER A 1 130 ? -19.483 12.100 24.369 1.00 94.94 130 SER A N 1
ATOM 1039 C CA . SER A 1 130 ? -19.729 13.244 23.481 1.00 94.94 130 SER A CA 1
ATOM 1040 C C . SER A 1 130 ? -18.668 13.339 22.384 1.00 94.94 130 SER A C 1
ATOM 1042 O O . SER A 1 130 ? -19.002 13.611 21.231 1.00 94.94 130 SER A O 1
ATOM 1044 N N . LYS A 1 131 ? -17.408 13.044 22.724 1.00 94.94 131 LYS A N 1
ATOM 1045 C CA . LYS A 1 131 ? -16.273 13.040 21.799 1.00 94.94 131 LYS A CA 1
ATOM 1046 C C . LYS A 1 131 ? -16.463 12.043 20.661 1.00 94.94 131 LYS A C 1
ATOM 1048 O O . LYS A 1 131 ? -16.350 12.430 19.502 1.00 94.94 131 LYS A O 1
ATOM 1053 N N . TYR A 1 132 ? -16.863 10.807 20.963 1.00 96.06 132 TYR A N 1
ATOM 1054 C CA . TYR A 1 132 ? -17.178 9.814 19.934 1.00 96.06 132 TYR A CA 1
ATOM 1055 C C . TYR A 1 132 ? -18.263 10.313 18.971 1.00 96.06 132 TYR A C 1
ATOM 1057 O O . TYR A 1 132 ? -18.078 10.300 17.755 1.00 96.06 132 TYR A O 1
ATOM 1065 N N . LYS A 1 133 ? -19.377 10.827 19.506 1.00 95.50 133 LYS A N 1
ATOM 1066 C CA . LYS A 1 133 ? -20.481 11.360 18.689 1.00 95.50 133 LYS A CA 1
ATOM 1067 C C . LYS A 1 133 ? -20.040 12.544 17.824 1.00 95.50 133 LYS A C 1
ATOM 1069 O O . LYS A 1 133 ? -20.473 12.646 16.679 1.00 95.50 133 LYS A O 1
ATOM 1074 N N . LYS A 1 134 ? -19.168 13.414 18.348 1.00 95.12 134 LYS A N 1
ATOM 1075 C CA . LYS A 1 134 ? -18.577 14.536 17.604 1.00 95.12 134 LYS A CA 1
ATOM 1076 C C . LYS A 1 134 ? -17.733 14.033 16.432 1.00 95.12 134 LYS A C 1
ATOM 1078 O O . LYS A 1 134 ? -17.951 14.490 15.318 1.00 95.12 134 LYS A O 1
ATOM 1083 N N . LEU A 1 135 ? -16.834 13.074 16.661 1.00 94.44 135 LEU A N 1
ATOM 1084 C CA . LEU A 1 135 ? -15.986 12.499 15.609 1.00 94.44 135 LEU A CA 1
ATOM 1085 C C . LEU A 1 135 ? -16.817 11.838 14.500 1.00 94.44 135 LEU A C 1
ATOM 1087 O O . LEU A 1 135 ? -16.576 12.086 13.324 1.00 94.44 135 LEU A O 1
ATOM 1091 N N . VAL A 1 136 ? -17.856 11.080 14.859 1.00 94.38 136 VAL A N 1
ATOM 1092 C CA . VAL A 1 136 ? -18.777 10.494 13.869 1.00 94.38 136 VAL A CA 1
ATOM 1093 C C . VAL A 1 136 ? -19.510 11.580 13.075 1.00 94.38 136 VAL A C 1
ATOM 1095 O O . VAL A 1 136 ? -19.607 11.481 11.856 1.00 94.38 136 VAL A O 1
ATOM 1098 N N . LYS A 1 137 ? -19.993 12.643 13.735 1.00 94.75 137 LYS A N 1
ATOM 1099 C CA . LYS A 1 137 ? -20.672 13.766 13.062 1.00 94.75 137 LYS A CA 1
ATOM 1100 C C . LYS A 1 137 ? -19.742 14.537 12.117 1.00 94.75 137 LYS A C 1
ATOM 1102 O O . LYS A 1 137 ? -20.211 15.059 11.113 1.00 94.75 137 LYS A O 1
ATOM 1107 N N . LEU A 1 138 ? -18.447 14.593 12.430 1.00 91.81 138 LEU A N 1
ATOM 1108 C CA . LEU A 1 138 ? -17.408 15.164 11.567 1.00 91.81 138 LEU A CA 1
ATOM 1109 C C . LEU A 1 138 ? -17.014 14.241 10.398 1.00 91.81 138 LEU A C 1
ATOM 1111 O O . LEU A 1 138 ? -16.197 14.635 9.577 1.00 91.81 138 LEU A O 1
ATOM 1115 N N . GLY A 1 139 ? -17.588 13.036 10.301 1.00 91.44 139 GLY A N 1
ATOM 1116 C CA . GLY A 1 139 ? -17.384 12.120 9.176 1.00 91.44 139 GLY A CA 1
ATOM 1117 C C . GLY A 1 139 ? -16.250 11.108 9.356 1.00 91.44 139 GLY A C 1
ATOM 1118 O O . GLY A 1 139 ? -15.990 10.328 8.441 1.00 91.44 139 GLY A O 1
ATOM 1119 N N . PHE A 1 140 ? -15.594 11.057 10.522 1.00 94.00 140 PHE A N 1
ATOM 1120 C CA . PHE A 1 140 ? -14.535 10.074 10.766 1.00 94.00 140 PHE A CA 1
ATOM 1121 C C . PHE A 1 140 ? -15.097 8.647 10.805 1.00 94.00 140 PHE A C 1
ATOM 1123 O O . PHE A 1 140 ? -16.036 8.341 11.548 1.00 94.00 140 PHE A O 1
ATOM 1130 N N . LYS A 1 141 ? -14.466 7.734 10.058 1.00 93.94 141 LYS A N 1
ATOM 1131 C CA . LYS A 1 141 ? -14.745 6.293 10.145 1.00 93.94 141 LYS A CA 1
ATOM 1132 C C . LYS A 1 141 ? -14.075 5.731 11.394 1.00 93.94 141 LYS A C 1
ATOM 1134 O O . LYS A 1 141 ? -12.857 5.817 11.515 1.00 93.94 141 LYS A O 1
ATOM 1139 N N . ILE A 1 142 ? -14.844 5.124 12.298 1.00 95.19 142 ILE A N 1
ATOM 1140 C CA . ILE A 1 142 ? -14.316 4.533 13.537 1.00 95.19 142 ILE A CA 1
ATOM 1141 C C . ILE A 1 142 ? -14.480 3.010 13.505 1.00 95.19 142 ILE A C 1
ATOM 1143 O O . ILE A 1 142 ? -15.585 2.499 13.326 1.00 95.19 142 ILE A O 1
ATOM 1147 N N . SER A 1 143 ? -13.383 2.280 13.698 1.00 94.50 143 SER A N 1
ATOM 1148 C CA . SER A 1 143 ? -13.349 0.822 13.854 1.00 94.50 143 SER A CA 1
ATOM 1149 C C . SER A 1 143 ? -12.730 0.408 15.185 1.00 94.50 143 SER A C 1
ATOM 1151 O O . SER A 1 143 ? -12.075 1.202 15.854 1.00 94.50 143 SER A O 1
ATOM 1153 N N . TYR A 1 144 ? -12.923 -0.855 15.560 1.00 94.19 144 TYR A N 1
ATOM 1154 C CA . TYR A 1 144 ? -12.442 -1.411 16.822 1.00 94.19 144 TYR A CA 1
ATOM 1155 C C . TYR A 1 144 ? -11.533 -2.600 16.555 1.00 94.19 144 TYR A C 1
ATOM 1157 O O . TYR A 1 144 ? -11.846 -3.444 15.715 1.00 94.19 144 TYR A O 1
ATOM 1165 N N . LYS A 1 145 ? -10.426 -2.679 17.286 1.00 91.50 145 LYS A N 1
ATOM 1166 C CA . LYS A 1 145 ? -9.508 -3.813 17.258 1.00 91.50 145 LYS A CA 1
ATOM 1167 C C . LYS A 1 145 ? -9.395 -4.363 18.673 1.00 91.50 145 LYS A C 1
ATOM 1169 O O . LYS A 1 145 ? -8.801 -3.739 19.540 1.00 91.50 145 LYS A O 1
ATOM 1174 N N . HIS A 1 146 ? -10.007 -5.516 18.905 1.00 89.50 146 HIS A N 1
ATOM 1175 C CA . HIS A 1 146 ? -9.947 -6.166 20.208 1.00 89.50 146 HIS A CA 1
ATOM 1176 C C . HIS A 1 146 ? -8.509 -6.615 20.497 1.00 89.50 146 HIS A C 1
ATOM 1178 O O . HIS A 1 146 ? -7.874 -7.231 19.636 1.00 89.50 146 HIS A O 1
ATOM 1184 N N . GLU A 1 147 ? -7.998 -6.325 21.690 1.00 79.62 147 GLU A N 1
ATOM 1185 C CA . GLU A 1 147 ? -6.722 -6.889 22.134 1.00 79.62 147 GLU A CA 1
ATOM 1186 C C . GLU A 1 147 ? -6.883 -8.392 22.342 1.00 79.62 147 GLU A C 1
ATOM 1188 O O . GLU A 1 147 ? -7.831 -8.841 22.989 1.00 79.62 147 GLU A O 1
ATOM 1193 N N . LYS A 1 148 ? -5.997 -9.208 21.768 1.00 67.12 148 LYS A N 1
ATOM 1194 C CA . LYS A 1 148 ? -5.984 -10.625 22.136 1.00 67.12 148 LYS A CA 1
ATOM 1195 C C . LYS A 1 148 ? -5.656 -10.678 23.626 1.00 67.12 148 LYS A C 1
ATOM 1197 O O . LYS A 1 148 ? -4.702 -10.043 24.054 1.00 67.12 148 LYS A O 1
ATOM 1202 N N . LEU A 1 149 ? -6.465 -11.395 24.403 1.00 54.75 149 LEU A N 1
ATOM 1203 C CA . LEU A 1 149 ? -6.068 -11.760 25.757 1.00 54.75 149 LEU A CA 1
ATOM 1204 C C . LEU A 1 149 ? -4.733 -12.490 25.623 1.00 54.75 149 LEU A C 1
ATOM 1206 O O . LEU A 1 149 ? -4.681 -13.514 24.937 1.00 54.75 149 LEU A O 1
ATOM 1210 N N . ASP A 1 150 ? -3.677 -11.955 26.235 1.00 43.47 150 ASP A N 1
ATOM 1211 C CA . ASP A 1 150 ? -2.483 -12.741 26.494 1.00 43.47 150 ASP A CA 1
ATOM 1212 C C . ASP A 1 150 ? -2.944 -13.928 27.331 1.00 43.47 150 ASP A C 1
ATOM 1214 O O . ASP A 1 150 ? -3.245 -13.811 28.520 1.00 43.47 150 ASP A O 1
ATOM 1218 N N . ILE A 1 151 ? -3.051 -15.086 26.686 1.00 45.69 151 ILE A N 1
ATOM 1219 C CA . ILE A 1 151 ? -3.033 -16.355 27.390 1.00 45.69 151 ILE A CA 1
ATOM 1220 C C . ILE A 1 151 ? -1.576 -16.498 27.823 1.00 45.69 151 ILE A C 1
ATOM 1222 O O . ILE A 1 151 ? -0.783 -17.190 27.186 1.00 45.69 151 ILE A O 1
ATOM 1226 N N . THR A 1 152 ? -1.196 -15.761 28.869 1.00 41.75 152 THR A N 1
ATOM 1227 C CA . THR A 1 152 ? -0.008 -16.091 29.638 1.00 41.75 152 THR A CA 1
ATOM 1228 C C . THR A 1 152 ? -0.134 -17.549 30.034 1.00 41.75 152 THR A C 1
ATOM 1230 O O . THR A 1 152 ? -1.218 -18.068 30.303 1.00 41.75 152 THR A O 1
ATOM 1233 N N . THR A 1 153 ? 1.001 -18.219 29.966 1.00 42.06 153 THR A N 1
ATOM 1234 C CA . THR A 1 153 ? 1.212 -19.655 30.035 1.00 42.06 153 THR A CA 1
ATOM 1235 C C . THR A 1 153 ? 0.880 -20.245 31.409 1.00 42.06 153 THR A C 1
ATOM 1237 O O . THR A 1 153 ? 1.689 -20.959 31.984 1.00 42.06 153 THR A O 1
ATOM 1240 N N . ASP A 1 154 ? -0.315 -20.005 31.937 1.00 37.16 154 ASP A N 1
ATOM 1241 C CA . ASP A 1 154 ? -0.891 -20.791 33.011 1.00 37.16 154 ASP A CA 1
ATOM 1242 C C . ASP A 1 154 ? -1.844 -21.802 32.392 1.00 37.16 154 ASP A C 1
ATOM 1244 O O . ASP A 1 154 ? -2.943 -21.489 31.932 1.00 37.16 154 ASP A O 1
ATOM 1248 N N . LYS A 1 155 ? -1.399 -23.061 32.400 1.00 41.09 155 LYS A N 1
ATOM 1249 C CA . LYS A 1 155 ? -2.218 -24.251 32.171 1.00 41.09 155 LYS A CA 1
ATOM 1250 C C . LYS A 1 155 ? -3.344 -24.327 33.213 1.00 41.09 155 LYS A C 1
ATOM 1252 O O . LYS A 1 155 ? -3.361 -25.206 34.067 1.00 41.09 155 LYS A O 1
ATOM 1257 N N . LYS A 1 156 ? -4.347 -23.465 33.115 1.00 38.91 156 LYS A N 1
ATOM 1258 C CA . LYS A 1 156 ? -5.718 -23.856 33.417 1.00 38.91 156 LYS A CA 1
ATOM 1259 C C . LYS A 1 156 ? -6.329 -24.185 32.073 1.00 38.91 156 LYS A C 1
ATOM 1261 O O . LYS A 1 156 ? -6.444 -23.313 31.223 1.00 38.91 156 LYS A O 1
ATOM 1266 N N . LYS A 1 157 ? -6.649 -25.467 31.878 1.00 39.06 157 LYS A N 1
ATOM 1267 C CA . LYS A 1 157 ? -7.483 -25.972 30.783 1.00 39.06 157 L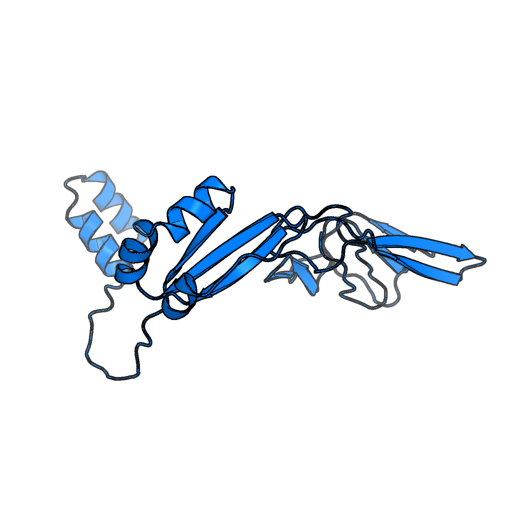YS A CA 1
ATOM 1268 C C . LYS A 1 157 ? -8.790 -25.167 30.752 1.00 39.06 157 LYS A C 1
ATOM 1270 O O . LYS A 1 157 ? -9.795 -25.593 31.307 1.00 39.06 157 LYS A O 1
ATOM 1275 N N . ALA A 1 158 ? -8.783 -23.993 30.136 1.00 42.28 158 ALA A N 1
ATOM 1276 C CA . ALA A 1 158 ? -9.953 -23.536 29.427 1.00 42.28 158 ALA A CA 1
ATOM 1277 C C . ALA A 1 158 ? -10.069 -24.527 28.274 1.00 42.28 158 ALA A C 1
ATOM 1279 O O . ALA A 1 158 ? -9.146 -24.636 27.468 1.00 42.28 158 ALA A O 1
ATOM 1280 N N . GLU A 1 159 ? -11.121 -25.340 28.292 1.00 46.91 159 GLU A N 1
ATOM 1281 C CA . GLU A 1 159 ? -11.508 -26.177 27.163 1.00 46.91 159 GLU A CA 1
ATOM 1282 C C . GLU A 1 159 ? -11.496 -25.293 25.917 1.00 46.91 159 GLU A C 1
ATOM 1284 O O . GLU A 1 159 ? -12.409 -24.500 25.678 1.00 46.91 159 GLU A O 1
ATOM 1289 N N . VAL A 1 160 ? -10.419 -25.386 25.140 1.00 46.75 160 VAL A N 1
ATOM 1290 C CA . VAL A 1 160 ? -10.442 -24.966 23.752 1.00 46.75 160 VAL A CA 1
ATOM 1291 C C . VAL A 1 160 ? -11.488 -25.883 23.155 1.00 46.75 160 VAL A C 1
ATOM 1293 O O . VAL A 1 160 ? -11.242 -27.076 22.981 1.00 46.75 160 VAL A O 1
ATOM 1296 N N . LYS A 1 161 ? -12.703 -25.363 22.974 1.00 52.31 161 LYS A N 1
ATOM 1297 C CA . LYS A 1 161 ? -13.727 -26.072 22.225 1.00 52.31 161 LYS A CA 1
ATOM 1298 C C . LYS A 1 161 ? -13.174 -26.181 20.815 1.00 52.31 161 LYS A C 1
ATOM 1300 O O . LYS A 1 161 ? -13.232 -25.219 20.054 1.00 52.31 161 LYS A O 1
ATOM 1305 N N . ASP A 1 162 ? -12.535 -27.314 20.545 1.00 75.12 162 ASP A N 1
ATOM 1306 C CA . ASP A 1 162 ? -12.060 -27.678 19.224 1.00 75.12 162 ASP A CA 1
ATOM 1307 C C . ASP A 1 162 ? -13.200 -27.411 18.239 1.00 75.12 162 ASP A C 1
ATOM 1309 O O . ASP A 1 162 ? -14.359 -27.729 18.528 1.00 75.12 162 ASP A O 1
ATOM 1313 N N . PHE A 1 163 ? -12.888 -26.760 17.119 1.00 75.88 163 PHE A N 1
ATOM 1314 C CA . PHE A 1 163 ? -13.871 -26.445 16.087 1.00 75.88 163 PHE A CA 1
ATOM 1315 C C . PHE A 1 163 ? -14.667 -27.700 15.716 1.00 75.88 163 PHE A C 1
ATOM 1317 O O . PHE A 1 163 ? -15.890 -27.639 15.598 1.00 75.88 163 PHE A O 1
ATOM 1324 N N . THR A 1 164 ? -13.980 -28.843 15.664 1.00 79.75 164 THR A N 1
ATOM 1325 C CA . THR A 1 164 ? -14.555 -30.173 15.453 1.00 79.75 164 THR A CA 1
ATOM 1326 C C . THR A 1 164 ? -15.648 -30.497 16.473 1.00 79.75 164 THR A C 1
ATOM 1328 O O . THR A 1 164 ? -16.754 -30.862 16.091 1.00 79.75 164 THR A O 1
ATOM 1331 N N . ASN A 1 165 ? -15.395 -30.267 17.764 1.00 79.50 165 ASN A N 1
ATOM 1332 C CA . ASN A 1 165 ? -16.349 -30.554 18.839 1.00 79.50 165 ASN A CA 1
ATOM 1333 C C . ASN A 1 165 ? -17.555 -29.606 18.811 1.00 79.50 165 ASN A C 1
ATOM 1335 O O . ASN A 1 165 ? -18.681 -30.015 19.093 1.00 79.50 165 ASN A O 1
ATOM 1339 N N . VAL A 1 166 ? -17.339 -28.327 18.476 1.00 83.12 166 VAL A N 1
ATOM 1340 C CA . VAL A 1 166 ? -18.438 -27.359 18.330 1.00 83.12 166 VAL A CA 1
ATOM 1341 C C . VAL A 1 166 ? -19.316 -27.747 17.149 1.00 83.12 166 VAL A C 1
ATOM 1343 O O . VAL A 1 166 ? -20.536 -27.819 17.295 1.00 83.12 166 VAL A O 1
ATOM 1346 N N . LEU A 1 167 ? -18.702 -28.032 16.002 1.00 84.94 167 LEU A N 1
ATOM 1347 C CA . LEU A 1 167 ? -19.398 -28.418 14.784 1.00 84.94 167 LEU A CA 1
ATOM 1348 C C . LEU A 1 167 ? -20.182 -29.720 14.982 1.00 84.94 167 LEU A C 1
ATOM 1350 O O . LEU A 1 167 ? -21.372 -29.760 14.684 1.00 84.94 167 LEU A O 1
ATOM 1354 N N . GLU A 1 168 ? -19.565 -30.737 15.581 1.00 84.94 168 GLU A N 1
ATOM 1355 C CA . GLU A 1 168 ? -20.222 -32.001 15.910 1.00 84.94 168 GLU A CA 1
ATOM 1356 C C . GLU A 1 168 ? -21.413 -31.792 16.854 1.00 84.94 168 GLU A C 1
ATOM 1358 O O . GLU A 1 168 ? -22.479 -32.368 16.642 1.00 84.94 168 GLU A O 1
ATOM 1363 N N . SER A 1 169 ? -21.279 -30.919 17.860 1.00 84.44 169 SER A N 1
ATOM 1364 C CA . SER A 1 169 ? -22.382 -30.610 18.778 1.00 84.44 169 SER A CA 1
ATOM 1365 C C . SER A 1 169 ? -23.554 -29.913 18.078 1.00 84.44 169 SER A C 1
ATOM 1367 O O . SER A 1 169 ? -24.713 -30.205 18.376 1.00 84.44 169 SER A O 1
ATOM 1369 N N . LEU A 1 170 ? -23.275 -29.024 17.121 1.00 87.56 170 LEU A N 1
ATOM 1370 C CA . LEU A 1 170 ? -24.292 -28.308 16.348 1.00 87.56 170 LEU A CA 1
ATOM 1371 C C . LEU A 1 170 ? -25.007 -29.232 15.361 1.00 87.56 170 LEU A C 1
ATOM 1373 O O . LEU A 1 170 ? -26.220 -29.133 15.199 1.00 87.56 170 LEU A O 1
ATOM 1377 N N . VAL A 1 171 ? -24.276 -30.157 14.739 1.00 87.75 171 VAL A N 1
ATOM 1378 C CA . VAL A 1 171 ? -24.856 -31.147 13.826 1.00 87.75 171 VAL A CA 1
ATOM 1379 C C . VAL A 1 171 ? -25.713 -32.153 14.593 1.00 87.75 171 VAL A C 1
ATOM 1381 O O . VAL A 1 171 ? -26.873 -32.343 14.242 1.00 87.75 171 VAL A O 1
ATOM 1384 N N . LYS A 1 172 ? -25.204 -32.720 15.695 1.00 82.81 172 LYS A N 1
ATOM 1385 C CA . LYS A 1 172 ? -25.939 -33.709 16.505 1.00 82.81 172 LYS A CA 1
ATOM 1386 C C . LYS A 1 172 ? -27.144 -33.129 17.246 1.00 82.81 172 LYS A C 1
ATOM 1388 O O . LYS A 1 172 ? -28.083 -33.860 17.543 1.00 82.81 172 LYS A O 1
ATOM 1393 N N . SER A 1 173 ? -27.120 -31.835 17.574 1.00 87.44 173 SER A N 1
ATOM 1394 C CA . SER A 1 173 ? -28.278 -31.141 18.161 1.00 87.44 173 SER A CA 1
ATOM 1395 C C . SER A 1 173 ? -29.320 -30.716 17.125 1.00 87.44 173 SER A C 1
ATOM 1397 O O . SER A 1 173 ? -30.426 -30.329 17.502 1.00 87.44 173 SER A O 1
ATOM 1399 N N . SER A 1 174 ? -29.003 -30.815 15.833 1.00 84.25 174 SER A N 1
ATOM 1400 C CA . SER A 1 174 ? -29.974 -30.628 14.765 1.00 84.25 174 SER A CA 1
ATOM 1401 C C . SER A 1 174 ? -30.852 -31.870 14.622 1.00 84.25 174 SER A C 1
ATOM 1403 O O . SER A 1 174 ? -30.356 -32.983 14.456 1.00 84.25 174 SER A O 1
ATOM 1405 N N . SER A 1 175 ? -32.171 -31.672 14.599 1.00 81.19 175 SER A N 1
ATOM 1406 C CA . SER A 1 175 ? -33.154 -32.714 14.265 1.00 81.19 175 SER A CA 1
ATOM 1407 C C . SER A 1 175 ? -33.161 -33.090 12.772 1.00 81.19 175 SER A C 1
ATOM 1409 O O . SER A 1 175 ? -34.023 -33.849 12.335 1.00 81.19 175 SER A O 1
ATOM 1411 N N . ASP A 1 176 ? -32.253 -32.523 11.973 1.00 90.19 176 ASP A N 1
ATOM 1412 C CA . ASP A 1 176 ? -32.152 -32.748 10.534 1.00 90.19 176 ASP A CA 1
ATOM 1413 C C . ASP A 1 176 ? -31.354 -34.028 10.230 1.00 90.19 176 ASP A C 1
ATOM 1415 O O . ASP A 1 176 ? -30.131 -34.103 10.385 1.00 90.19 176 ASP A O 1
ATOM 1419 N N . GLU A 1 177 ? -32.063 -35.060 9.779 1.00 86.69 177 GLU A N 1
ATOM 1420 C CA . GLU A 1 177 ? -31.485 -36.359 9.430 1.00 86.69 177 GLU A CA 1
ATOM 1421 C C . GLU A 1 177 ? -30.537 -36.282 8.217 1.00 86.69 177 GLU A C 1
ATOM 1423 O O . GLU A 1 177 ? -29.562 -37.036 8.136 1.00 86.69 177 GLU A O 1
ATOM 1428 N N . PHE A 1 178 ? -30.789 -35.368 7.276 1.00 88.94 178 PHE A N 1
ATOM 1429 C CA . PHE A 1 178 ? -29.937 -35.178 6.104 1.00 88.94 178 PHE A CA 1
ATOM 1430 C C . PHE A 1 178 ? -28.595 -34.562 6.506 1.00 88.94 178 PHE A C 1
ATOM 1432 O O . PHE A 1 178 ? -27.545 -35.034 6.063 1.00 88.94 178 PHE A O 1
ATOM 1439 N N . LEU A 1 179 ? -28.622 -33.563 7.392 1.00 88.00 179 LEU A N 1
ATOM 1440 C CA . LEU A 1 179 ? -27.420 -32.903 7.900 1.00 88.00 179 LEU A CA 1
ATOM 1441 C C . LEU A 1 179 ? -26.494 -33.883 8.634 1.00 88.00 179 LEU A C 1
ATOM 1443 O O . LEU A 1 179 ? -25.292 -33.905 8.370 1.00 88.00 179 LEU A O 1
ATOM 1447 N N . ASN A 1 180 ? -27.055 -34.728 9.503 1.00 85.06 180 ASN A N 1
ATOM 1448 C CA . ASN A 1 180 ? -26.291 -35.743 10.231 1.00 85.06 180 ASN A CA 1
ATOM 1449 C C . ASN A 1 180 ? -25.627 -36.748 9.271 1.00 85.06 180 ASN A C 1
ATOM 1451 O O . ASN A 1 180 ? -24.419 -36.970 9.336 1.00 85.06 180 ASN A O 1
ATOM 1455 N N . LYS A 1 181 ? -26.381 -37.272 8.292 1.00 86.75 181 LYS A N 1
ATOM 1456 C CA . LYS A 1 181 ? -25.842 -38.206 7.285 1.00 86.75 181 LYS A CA 1
ATOM 1457 C C . LYS A 1 181 ? -24.752 -37.584 6.411 1.00 86.75 181 LYS A C 1
ATOM 1459 O O . LYS A 1 181 ? -23.812 -38.276 6.020 1.00 86.75 181 LYS A O 1
ATOM 1464 N N . ALA A 1 182 ? -24.887 -36.308 6.056 1.00 88.50 182 ALA A N 1
ATOM 1465 C CA . ALA A 1 182 ? -23.883 -35.600 5.268 1.00 88.50 182 ALA A CA 1
ATOM 1466 C C . ALA A 1 182 ? -22.581 -35.402 6.062 1.00 88.50 182 ALA A C 1
ATOM 1468 O O . ALA A 1 182 ? -21.497 -35.616 5.520 1.00 88.50 182 ALA A O 1
ATOM 1469 N N . TYR A 1 183 ? -22.691 -35.052 7.345 1.00 89.31 183 TYR A N 1
ATOM 1470 C CA . TYR A 1 183 ? -21.549 -34.876 8.240 1.00 89.31 183 TYR A CA 1
ATOM 1471 C C . TYR A 1 183 ? -20.777 -36.184 8.465 1.00 89.31 183 TYR A C 1
ATOM 1473 O O . TYR A 1 183 ? -19.558 -36.214 8.292 1.00 89.31 183 TYR A O 1
ATOM 1481 N N . ASP A 1 184 ? -21.481 -37.290 8.726 1.00 85.88 184 ASP A N 1
ATOM 1482 C CA . ASP A 1 184 ? -20.858 -38.604 8.939 1.00 85.88 184 ASP A CA 1
ATOM 1483 C C . ASP A 1 184 ? -20.089 -39.109 7.705 1.00 85.88 184 ASP A C 1
ATOM 1485 O O . ASP A 1 184 ? -19.048 -39.759 7.831 1.00 85.88 184 ASP A O 1
ATOM 1489 N N . LYS A 1 185 ? -20.566 -38.794 6.492 1.00 86.94 185 LYS A N 1
ATOM 1490 C CA . LYS A 1 185 ? -19.865 -39.131 5.239 1.00 86.94 185 LYS A CA 1
ATOM 1491 C C . LYS A 1 185 ? -18.579 -38.333 5.031 1.00 86.94 185 LYS A C 1
ATOM 1493 O O . LYS A 1 185 ? -17.663 -38.836 4.389 1.00 86.94 185 LYS A O 1
ATOM 1498 N N . LEU A 1 186 ? -18.520 -37.095 5.518 1.00 82.62 186 LEU A N 1
ATOM 1499 C CA . LEU A 1 186 ? -17.340 -36.239 5.373 1.00 82.62 186 LEU A CA 1
ATOM 1500 C C . LEU A 1 186 ? -16.206 -36.651 6.320 1.00 82.62 186 LEU A C 1
ATOM 1502 O O . LEU A 1 186 ? -15.042 -36.466 5.972 1.00 82.62 186 LEU A O 1
ATOM 1506 N N . LEU A 1 187 ? -16.540 -37.216 7.485 1.00 79.25 187 LEU A N 1
ATOM 1507 C CA . LEU A 1 187 ? -15.564 -37.648 8.490 1.00 79.25 187 LEU A CA 1
ATOM 1508 C C . LEU A 1 187 ? -14.987 -39.051 8.239 1.00 79.25 187 LEU A C 1
ATOM 1510 O O . LEU A 1 187 ? -13.839 -39.297 8.595 1.00 79.25 187 LEU A O 1
ATOM 1514 N N . ASN A 1 188 ? -15.745 -39.957 7.616 1.00 67.38 188 ASN A N 1
ATOM 1515 C CA . ASN A 1 188 ? -15.340 -41.353 7.396 1.00 67.38 188 ASN A CA 1
ATOM 1516 C C . ASN A 1 188 ? -14.727 -41.599 6.000 1.00 67.38 188 ASN A C 1
ATOM 1518 O O . ASN A 1 188 ? -15.222 -42.451 5.259 1.00 67.38 188 ASN A O 1
ATOM 1522 N N . LYS A 1 189 ? -13.680 -40.852 5.623 1.00 49.88 189 LYS A N 1
ATOM 1523 C CA . LYS A 1 189 ? -12.875 -41.185 4.431 1.00 49.88 189 LYS A CA 1
ATOM 1524 C C . LYS A 1 189 ? -11.958 -42.378 4.675 1.00 49.88 189 LYS A C 1
ATOM 1526 O O . LYS A 1 189 ? -11.271 -42.378 5.718 1.00 49.88 189 LYS A O 1
#

pLDDT: mean 87.62, std 13.57, range [37.16, 98.19]

Radius of gyration: 25.55 Å; chains: 1; bounding box: 54×60×62 Å